Protein AF-0000000079817176 (afdb_homodimer)

Structure (mmCIF, N/CA/C/O backbone):
data_AF-0000000079817176-model_v1
#
loop_
_entity.id
_entity.type
_entity.pdbx_description
1 polymer 'Uncharacterized protein'
#
loop_
_atom_site.group_PDB
_atom_site.id
_atom_site.type_symbol
_atom_site.label_atom_id
_atom_site.label_alt_id
_atom_site.label_comp_id
_atom_site.label_asym_id
_atom_site.label_entity_id
_atom_site.label_seq_id
_atom_site.pdbx_PDB_ins_code
_atom_site.Cartn_x
_atom_site.Cartn_y
_atom_site.Cartn_z
_atom_site.occupancy
_atom_site.B_iso_or_equiv
_atom_site.auth_seq_id
_atom_site.auth_comp_id
_atom_site.auth_asym_id
_atom_site.auth_atom_id
_atom_site.pdbx_PDB_model_num
ATOM 1 N N . MET A 1 1 ? 1.083 -41.375 -12.891 1 45.97 1 MET A N 1
ATOM 2 C CA . MET A 1 1 ? 2.391 -40.781 -12.617 1 45.97 1 MET A CA 1
ATOM 3 C C . MET A 1 1 ? 2.244 -39.406 -11.961 1 45.97 1 MET A C 1
ATOM 5 O O . MET A 1 1 ? 1.559 -38.531 -12.484 1 45.97 1 MET A O 1
ATOM 9 N N . SER A 1 2 ? 2.385 -39.188 -10.656 1 57.97 2 SER A N 1
ATOM 10 C CA . SER A 1 2 ? 2.162 -37.969 -9.891 1 57.97 2 SER A CA 1
ATOM 11 C C . SER A 1 2 ? 2.994 -36.812 -10.43 1 57.97 2 SER A C 1
ATOM 13 O O . SER A 1 2 ? 4.184 -37 -10.711 1 57.97 2 SER A O 1
ATOM 15 N N . ASP A 1 3 ? 2.424 -35.75 -11.148 1 79.56 3 ASP A N 1
ATOM 16 C CA . ASP A 1 3 ? 3.096 -34.594 -11.766 1 79.56 3 ASP A CA 1
ATOM 17 C C . ASP A 1 3 ? 4.043 -33.938 -10.773 1 79.56 3 ASP A C 1
ATOM 19 O O . ASP A 1 3 ? 3.633 -33.531 -9.68 1 79.56 3 ASP A O 1
ATOM 23 N N . GLU A 1 4 ? 5.375 -34.375 -10.82 1 89.5 4 GLU A N 1
ATOM 24 C CA . GLU A 1 4 ? 6.477 -33.844 -10.023 1 89.5 4 GLU A CA 1
ATOM 25 C C . GLU A 1 4 ? 6.25 -32.375 -9.695 1 89.5 4 GLU A C 1
ATOM 27 O O . GLU A 1 4 ? 6.527 -31.922 -8.578 1 89.5 4 GLU A O 1
ATOM 32 N N . LEU A 1 5 ? 5.723 -31.672 -10.633 1 94.06 5 LEU A N 1
ATOM 33 C CA . LEU A 1 5 ? 5.457 -30.25 -10.406 1 94.06 5 LEU A CA 1
ATOM 34 C C . LEU A 1 5 ? 4.367 -30.062 -9.359 1 94.06 5 LEU A C 1
ATOM 36 O O . LEU A 1 5 ? 4.492 -29.203 -8.477 1 94.06 5 LEU A O 1
ATOM 40 N N . HIS A 1 6 ? 3.4 -30.875 -9.422 1 92.5 6 HIS A N 1
ATOM 41 C CA . HIS A 1 6 ? 2.297 -30.797 -8.469 1 92.5 6 HIS A CA 1
ATOM 42 C C . HIS A 1 6 ? 2.787 -31 -7.043 1 92.5 6 HIS A C 1
ATOM 44 O O . HIS A 1 6 ? 2.469 -30.219 -6.152 1 92.5 6 HIS A O 1
ATOM 50 N N . ASP A 1 7 ? 3.549 -32.031 -6.863 1 93.5 7 ASP A N 1
ATOM 51 C CA . ASP A 1 7 ? 4.082 -32.312 -5.535 1 93.5 7 ASP A CA 1
ATOM 52 C C . ASP A 1 7 ? 4.957 -31.172 -5.031 1 93.5 7 ASP A C 1
ATOM 54 O O . ASP A 1 7 ? 4.91 -30.828 -3.848 1 93.5 7 ASP A O 1
ATOM 58 N N . GLY A 1 8 ? 5.75 -30.656 -5.922 1 96.19 8 GLY A N 1
ATOM 59 C CA . GLY A 1 8 ? 6.574 -29.5 -5.57 1 96.19 8 GLY A CA 1
ATOM 60 C C . GLY A 1 8 ? 5.77 -28.297 -5.152 1 96.19 8 GLY A C 1
ATOM 61 O O . GLY A 1 8 ? 6.102 -27.625 -4.176 1 96.19 8 GLY A O 1
ATOM 62 N N . LEU A 1 9 ? 4.723 -28.047 -5.902 1 97.19 9 LEU A N 1
ATOM 63 C CA . LEU A 1 9 ? 3.865 -26.906 -5.602 1 97.19 9 LEU A CA 1
ATOM 64 C C . LEU A 1 9 ? 3.219 -27.062 -4.23 1 97.19 9 LEU A C 1
ATOM 66 O O . LEU A 1 9 ? 3.066 -26.078 -3.498 1 97.19 9 LEU A O 1
ATOM 70 N N . LEU A 1 10 ? 2.895 -28.25 -3.842 1 95.62 10 LEU A N 1
ATOM 71 C CA . LEU A 1 10 ? 2.346 -28.516 -2.516 1 95.62 10 LEU A CA 1
ATOM 72 C C . LEU A 1 10 ? 3.342 -28.125 -1.429 1 95.62 10 LEU A C 1
ATOM 74 O O . LEU A 1 10 ? 2.953 -27.594 -0.387 1 95.62 10 LEU A O 1
ATOM 78 N N . SER A 1 11 ? 4.574 -28.391 -1.72 1 95.38 11 SER A N 1
ATOM 79 C CA . SER A 1 11 ? 5.613 -28.062 -0.749 1 95.38 11 SER A CA 1
ATOM 80 C C . SER A 1 11 ? 5.754 -26.547 -0.576 1 95.38 11 SER A C 1
ATOM 82 O O . SER A 1 11 ? 6.258 -26.078 0.447 1 95.38 11 SER A O 1
ATOM 84 N N . LEU A 1 12 ? 5.348 -25.828 -1.583 1 96.5 12 LEU A N 1
ATOM 85 C CA . LEU A 1 12 ? 5.332 -24.375 -1.514 1 96.5 12 LEU A CA 1
ATOM 86 C C . LEU A 1 12 ? 3.982 -23.859 -1.019 1 96.5 12 LEU A C 1
ATOM 88 O O . LEU A 1 12 ? 3.705 -22.656 -1.077 1 96.5 12 LEU A O 1
ATOM 92 N N . ASP A 1 13 ? 3.121 -24.875 -0.632 1 97.12 13 ASP A N 1
ATOM 93 C CA . ASP A 1 13 ? 1.813 -24.609 -0.04 1 97.12 13 ASP A CA 1
ATOM 94 C C . ASP A 1 13 ? 0.806 -24.172 -1.104 1 97.12 13 ASP A C 1
ATOM 96 O O . ASP A 1 13 ? -0.21 -23.547 -0.789 1 97.12 13 ASP A O 1
ATOM 100 N N . PHE A 1 14 ? 1.172 -24.359 -2.387 1 98 14 PHE A N 1
ATOM 101 C CA . PHE A 1 14 ? 0.175 -24.219 -3.441 1 98 14 PHE A CA 1
ATOM 102 C C . PHE A 1 14 ? -0.716 -25.453 -3.512 1 98 14 PHE A C 1
ATOM 104 O O . PHE A 1 14 ? -0.221 -26.578 -3.531 1 98 14 PHE A O 1
ATOM 111 N N . HIS A 1 15 ? -2.006 -25.203 -3.602 1 96.44 15 HIS A N 1
ATOM 112 C CA . HIS A 1 15 ? -2.979 -26.281 -3.727 1 96.44 15 HIS A CA 1
ATOM 113 C C . HIS A 1 15 ? -3.803 -26.125 -5.004 1 96.44 15 HIS A C 1
ATOM 115 O O . HIS A 1 15 ? -4.168 -25.016 -5.387 1 96.44 15 HIS A O 1
ATOM 121 N N . ALA A 1 16 ? -4.062 -27.188 -5.57 1 92.62 16 ALA A N 1
ATOM 122 C CA . ALA A 1 16 ? -4.902 -27.156 -6.766 1 92.62 16 ALA A CA 1
ATOM 123 C C . ALA A 1 16 ? -6.316 -26.688 -6.43 1 92.62 16 ALA A C 1
ATOM 125 O O . ALA A 1 16 ? -6.922 -27.156 -5.465 1 92.62 16 ALA A O 1
ATOM 126 N N . VAL A 1 17 ? -6.793 -25.734 -7.145 1 88.06 17 VAL A N 1
ATOM 127 C CA . VAL A 1 17 ? -8.117 -25.188 -6.898 1 88.06 17 VAL A CA 1
ATOM 128 C C . VAL A 1 17 ? -9.086 -25.656 -7.977 1 88.06 17 VAL A C 1
ATOM 130 O O . VAL A 1 17 ? -10.227 -26.016 -7.676 1 88.06 17 VAL A O 1
ATOM 133 N N . GLN A 1 18 ? -8.68 -25.453 -9.242 1 83.19 18 GLN A N 1
ATOM 134 C CA . GLN A 1 18 ? -9.578 -25.812 -10.336 1 83.19 18 GLN A CA 1
ATOM 135 C C . GLN A 1 18 ? -8.789 -26.156 -11.594 1 83.19 18 GLN A C 1
ATOM 137 O O . GLN A 1 18 ? -7.621 -25.766 -11.734 1 83.19 18 GLN A O 1
ATOM 142 N N . ALA A 1 19 ? -9.383 -27.062 -12.32 1 77.31 19 ALA A N 1
ATOM 143 C CA . ALA A 1 19 ? -8.938 -27.281 -13.688 1 77.31 19 ALA A CA 1
ATOM 144 C C . ALA A 1 19 ? -10 -26.859 -14.695 1 77.31 19 ALA A C 1
ATOM 146 O O . ALA A 1 19 ? -11.188 -27.141 -14.508 1 77.31 19 ALA A O 1
ATOM 147 N N . ASP A 1 20 ? -9.398 -25.953 -15.562 1 76.88 20 ASP A N 1
ATOM 148 C CA . ASP A 1 20 ? -10.414 -25.469 -16.5 1 76.88 20 ASP A CA 1
ATOM 149 C C . ASP A 1 20 ? -10.602 -26.453 -17.656 1 76.88 20 ASP A C 1
ATOM 151 O O . ASP A 1 20 ? -9.977 -27.516 -17.688 1 76.88 20 ASP A O 1
ATOM 155 N N . ARG A 1 21 ? -11.609 -26.219 -18.516 1 80.25 21 ARG A N 1
ATOM 156 C CA . ARG A 1 21 ? -12.016 -27.125 -19.594 1 80.25 21 ARG A CA 1
ATOM 157 C C . ARG A 1 21 ? -10.883 -27.328 -20.594 1 80.25 21 ARG A C 1
ATOM 159 O O . ARG A 1 21 ? -10.844 -28.328 -21.312 1 80.25 21 ARG A O 1
ATOM 166 N N . LYS A 1 22 ? -10.016 -26.328 -20.672 1 86 22 LYS A N 1
ATOM 167 C CA . LYS A 1 22 ? -8.906 -26.391 -21.625 1 86 22 LYS A CA 1
ATOM 168 C C . LYS A 1 22 ? -7.727 -27.172 -21.047 1 86 22 LYS A C 1
ATOM 170 O O . LYS A 1 22 ? -6.695 -27.312 -21.703 1 86 22 LYS A O 1
ATOM 175 N N . GLY A 1 23 ? -7.859 -27.641 -19.734 1 86.31 23 GLY A N 1
ATOM 176 C CA . GLY A 1 23 ? -6.824 -28.453 -19.109 1 86.31 23 GLY A CA 1
ATOM 177 C C . GLY A 1 23 ? -5.859 -27.641 -18.266 1 86.31 23 GLY A C 1
ATOM 178 O O . GLY A 1 23 ? -4.875 -28.188 -17.75 1 86.31 23 GLY A O 1
ATOM 179 N N . VAL A 1 24 ? -6.035 -26.375 -18.234 1 91.56 24 VAL A N 1
ATOM 180 C CA . VAL A 1 24 ? -5.18 -25.547 -17.375 1 91.56 24 VAL A CA 1
ATOM 181 C C . VAL A 1 24 ? -5.523 -25.781 -15.914 1 91.56 24 VAL A C 1
ATOM 183 O O . VAL A 1 24 ? -6.676 -25.641 -15.5 1 91.56 24 VAL A O 1
ATOM 186 N N . VAL A 1 25 ? -4.516 -26.219 -15.148 1 94.31 25 VAL A N 1
ATOM 187 C CA . VAL A 1 25 ? -4.707 -26.422 -13.719 1 94.31 25 VAL A CA 1
ATOM 188 C C . VAL A 1 25 ? -4.285 -25.172 -12.953 1 94.31 25 VAL A C 1
ATOM 190 O O . VAL A 1 25 ? -3.219 -24.609 -13.211 1 94.31 25 VAL A O 1
ATOM 193 N N . GLN A 1 26 ? -5.078 -24.75 -12.055 1 96.06 26 GLN A N 1
ATOM 194 C CA . GLN A 1 26 ? -4.801 -23.578 -11.234 1 96.06 26 GLN A CA 1
ATOM 195 C C . GLN A 1 26 ? -4.473 -23.969 -9.797 1 96.06 26 GLN A C 1
ATOM 197 O O . GLN A 1 26 ? -5.176 -24.797 -9.195 1 96.06 26 GLN A O 1
ATOM 202 N N . TYR A 1 27 ? -3.395 -23.375 -9.336 1 96.94 27 TYR A N 1
ATOM 203 C CA . TYR A 1 27 ? -2.975 -23.547 -7.949 1 96.94 27 TYR A CA 1
ATOM 204 C C . TYR A 1 27 ? -2.998 -22.203 -7.215 1 96.94 27 TYR A C 1
ATOM 206 O O . TYR A 1 27 ? -2.719 -21.156 -7.805 1 96.94 27 TYR A O 1
ATOM 214 N N . ALA A 1 28 ? -3.354 -22.328 -5.918 1 97.56 28 ALA A N 1
ATOM 215 C CA . ALA A 1 28 ? -3.373 -21.109 -5.125 1 97.56 28 ALA A CA 1
ATOM 216 C C . ALA A 1 28 ? -2.713 -21.312 -3.766 1 97.56 28 ALA A C 1
ATOM 218 O O . ALA A 1 28 ? -2.76 -22.422 -3.213 1 97.56 28 ALA A O 1
ATOM 219 N N . ARG A 1 29 ? -2.078 -20.297 -3.297 1 97.62 29 ARG A N 1
ATOM 220 C CA . ARG A 1 29 ? -1.633 -20.203 -1.91 1 97.62 29 ARG A CA 1
ATOM 221 C C . ARG A 1 29 ? -1.943 -18.828 -1.325 1 97.62 29 ARG A C 1
ATOM 223 O O . ARG A 1 29 ? -2.037 -17.844 -2.059 1 97.62 29 ARG A O 1
ATOM 230 N N . ARG A 1 30 ? -2.154 -18.844 -0.047 1 97.25 30 ARG A N 1
ATOM 231 C CA . ARG A 1 30 ? -2.533 -17.625 0.656 1 97.25 30 ARG A CA 1
ATOM 232 C C . ARG A 1 30 ? -1.573 -17.328 1.805 1 97.25 30 ARG A C 1
ATOM 234 O O . ARG A 1 30 ? -1.825 -17.734 2.945 1 97.25 30 ARG A O 1
ATOM 241 N N . PRO A 1 31 ? -0.555 -16.562 1.537 1 96.5 31 PRO A N 1
ATOM 242 C CA . PRO A 1 31 ? 0.415 -16.25 2.588 1 96.5 31 PRO A CA 1
ATOM 243 C C . PRO A 1 31 ? -0.212 -15.492 3.758 1 96.5 31 PRO A C 1
ATOM 245 O O . PRO A 1 31 ? 0.299 -15.547 4.879 1 96.5 31 PRO A O 1
ATOM 248 N N . ASN A 1 32 ? -1.274 -14.711 3.504 1 97.12 32 ASN A N 1
ATOM 249 C CA . ASN A 1 32 ? -2.068 -14.023 4.52 1 97.12 32 ASN A CA 1
ATOM 250 C C . ASN A 1 32 ? -3.506 -13.812 4.055 1 97.12 32 ASN A C 1
ATOM 252 O O . ASN A 1 32 ? -3.893 -14.273 2.98 1 97.12 32 ASN A O 1
ATOM 256 N N . ARG A 1 33 ? -4.301 -13.18 4.867 1 96.38 33 ARG A N 1
ATOM 257 C CA . ARG A 1 33 ? -5.727 -13.148 4.562 1 96.38 33 ARG A CA 1
ATOM 258 C C . ARG A 1 33 ? -6.016 -12.211 3.396 1 96.38 33 ARG A C 1
ATOM 260 O O . ARG A 1 33 ? -7.109 -12.242 2.824 1 96.38 33 ARG A O 1
ATOM 267 N N . PHE A 1 34 ? -5.07 -11.391 2.971 1 96.25 34 PHE A N 1
ATOM 268 C CA . PHE A 1 34 ? -5.336 -10.406 1.93 1 96.25 34 PHE A CA 1
ATOM 269 C C . PHE A 1 34 ? -4.664 -10.805 0.621 1 96.25 34 PHE A C 1
ATOM 271 O O . PHE A 1 34 ? -4.992 -10.266 -0.44 1 96.25 34 PHE A O 1
ATOM 278 N N . LEU A 1 35 ? -3.686 -11.688 0.641 1 97.38 35 LEU A N 1
ATOM 279 C CA . LEU A 1 35 ? -2.854 -11.992 -0.518 1 97.38 35 LEU A CA 1
ATOM 280 C C . LEU A 1 35 ? -3.094 -13.414 -1.001 1 97.38 35 LEU A C 1
ATOM 282 O O . LEU A 1 35 ? -3.053 -14.359 -0.208 1 97.38 35 LEU A O 1
ATOM 286 N N . THR A 1 36 ? -3.412 -13.508 -2.277 1 97.38 36 THR A N 1
ATOM 287 C CA . THR A 1 36 ? -3.471 -14.805 -2.947 1 97.38 36 THR A CA 1
ATOM 288 C C . THR A 1 36 ? -2.49 -14.852 -4.117 1 97.38 36 THR A C 1
ATOM 290 O O . THR A 1 36 ? -2.48 -13.953 -4.961 1 97.38 36 THR A O 1
ATOM 293 N N . GLU A 1 37 ? -1.709 -15.859 -4.086 1 97.75 37 GLU A N 1
ATOM 294 C CA . GLU A 1 37 ? -0.799 -16.125 -5.199 1 97.75 37 GLU A CA 1
ATOM 295 C C . GLU A 1 37 ? -1.279 -17.312 -6.035 1 97.75 37 GLU A C 1
ATOM 297 O O .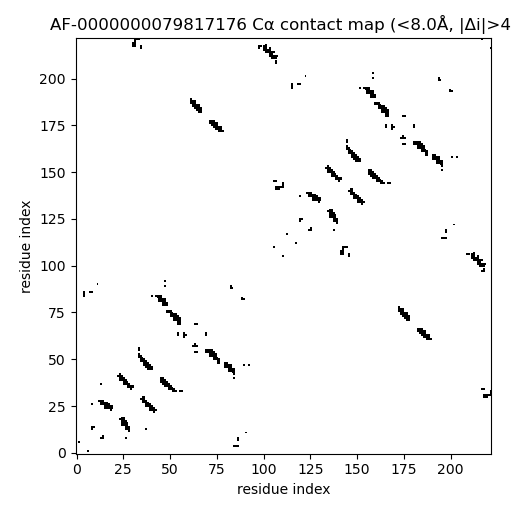 GLU A 1 37 ? -1.765 -18.297 -5.496 1 97.75 37 GLU A O 1
ATOM 302 N N . TRP A 1 38 ? -1.108 -17.156 -7.383 1 97.19 38 TRP A N 1
ATOM 303 C CA . TRP A 1 38 ? -1.658 -18.141 -8.305 1 97.19 38 TRP A CA 1
ATOM 304 C C . TRP A 1 38 ? -0.583 -18.656 -9.25 1 97.19 38 TRP A C 1
ATOM 306 O O . TRP A 1 38 ? 0.264 -17.891 -9.719 1 97.19 38 TRP A O 1
ATOM 316 N N . VAL A 1 39 ? -0.701 -19.938 -9.492 1 97.44 39 VAL A N 1
ATOM 317 C CA . VAL A 1 39 ? 0.045 -20.578 -10.57 1 97.44 39 VAL A CA 1
ATOM 318 C C . VAL A 1 39 ? -0.921 -21.266 -11.531 1 97.44 39 VAL A C 1
ATOM 320 O O . VAL A 1 39 ? -1.732 -22.094 -11.109 1 97.44 39 VAL A O 1
ATOM 323 N N . HIS A 1 40 ? -0.9 -20.859 -12.758 1 96.31 40 HIS A N 1
ATOM 324 C CA . HIS A 1 40 ? -1.674 -21.516 -13.812 1 96.31 40 HIS A CA 1
ATOM 325 C C . HIS A 1 40 ? -0.786 -22.391 -14.688 1 96.31 40 HIS A C 1
ATOM 327 O O . HIS A 1 40 ? 0.173 -21.906 -15.289 1 96.31 40 HIS A O 1
ATOM 333 N N . ASP A 1 41 ? -1.049 -23.656 -14.727 1 95.75 41 ASP A N 1
ATOM 334 C CA . ASP A 1 41 ? -0.269 -24.656 -15.461 1 95.75 41 ASP A CA 1
ATOM 335 C C . ASP A 1 41 ? -0.989 -25.078 -16.734 1 95.75 41 ASP A C 1
ATOM 337 O O . ASP A 1 41 ? -1.982 -25.812 -16.672 1 95.75 41 ASP A O 1
ATOM 341 N N . ASP A 1 42 ? -0.492 -24.703 -17.828 1 92.75 42 ASP A N 1
ATOM 342 C CA . ASP A 1 42 ? -1.144 -25.078 -19.078 1 92.75 42 ASP A CA 1
ATOM 343 C C . ASP A 1 42 ? -0.458 -26.297 -19.703 1 92.75 42 ASP A C 1
ATOM 345 O O . ASP A 1 42 ? -0.776 -26.688 -20.828 1 92.75 42 ASP A O 1
ATOM 349 N N . GLY A 1 43 ? 0.493 -26.891 -18.969 1 91.88 43 GLY A N 1
ATOM 350 C CA . GLY A 1 43 ? 1.206 -28.062 -19.438 1 91.88 43 GLY A CA 1
ATOM 351 C C . GLY A 1 43 ? 2.518 -27.734 -20.125 1 91.88 43 GLY A C 1
ATOM 352 O O . GLY A 1 43 ? 3.402 -28.594 -20.219 1 91.88 43 GLY A O 1
ATOM 353 N N . GLU A 1 44 ? 2.717 -26.547 -20.641 1 93.62 44 GLU A N 1
ATOM 354 C CA . GLU A 1 44 ? 3.93 -26.109 -21.328 1 93.62 44 GLU A CA 1
ATOM 355 C C . GLU A 1 44 ? 4.684 -25.062 -20.516 1 93.62 44 GLU A C 1
ATOM 357 O O . GLU A 1 44 ? 5.895 -25.188 -20.312 1 93.62 44 GLU A O 1
ATOM 362 N N . GLU A 1 45 ? 3.994 -24.125 -20.031 1 95.69 45 GLU A N 1
ATOM 363 C CA . GLU A 1 45 ? 4.547 -23.047 -19.203 1 95.69 45 GLU A CA 1
ATOM 364 C C . GLU A 1 45 ? 3.627 -22.719 -18.031 1 95.69 45 GLU A C 1
ATOM 366 O O . GLU A 1 45 ? 2.516 -23.25 -17.938 1 95.69 45 GLU A O 1
ATOM 371 N N . LEU A 1 46 ? 4.191 -21.984 -17.141 1 97.19 46 LEU A N 1
ATOM 372 C CA . LEU A 1 46 ? 3.416 -21.516 -15.992 1 97.19 46 LEU A CA 1
ATOM 373 C C . LEU A 1 46 ? 3.146 -20.016 -16.078 1 97.19 46 LEU A C 1
ATOM 375 O O . LEU A 1 46 ? 3.982 -19.266 -16.578 1 97.19 46 LEU A O 1
ATOM 379 N N . LEU A 1 47 ? 1.94 -19.641 -15.68 1 97.12 47 LEU A N 1
ATOM 380 C CA . LEU A 1 47 ? 1.615 -18.234 -15.422 1 97.12 47 LEU A CA 1
ATOM 381 C C . LEU A 1 47 ? 1.52 -17.969 -13.93 1 97.12 47 LEU A C 1
ATOM 383 O O . LEU A 1 47 ? 0.735 -18.609 -13.227 1 97.12 47 LEU A O 1
ATOM 387 N N . PHE A 1 48 ? 2.422 -17.047 -13.5 1 97.81 48 PHE A N 1
ATOM 388 C CA . PHE A 1 48 ? 2.377 -16.609 -12.109 1 97.81 48 PHE A CA 1
ATOM 389 C C . PHE A 1 48 ? 1.638 -15.273 -11.992 1 97.81 48 PHE A C 1
ATOM 391 O O . PHE A 1 48 ? 1.913 -14.336 -12.742 1 97.81 48 PHE A O 1
ATOM 398 N N . THR A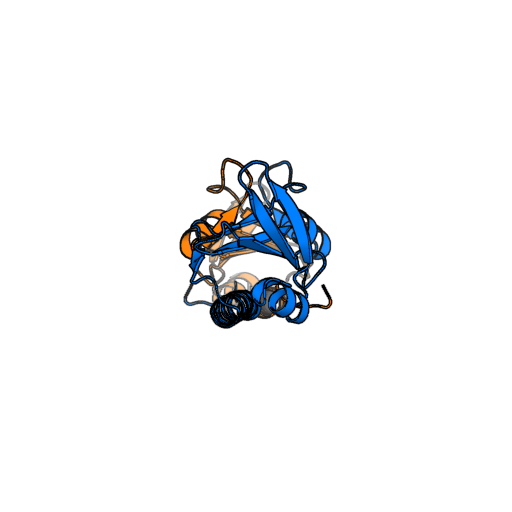 1 49 ? 0.63 -15.258 -11.078 1 96.88 49 THR A N 1
ATOM 399 C CA . THR A 1 49 ? -0.099 -14.023 -10.812 1 96.88 49 THR A CA 1
ATOM 400 C C . THR A 1 49 ? -0.46 -13.922 -9.328 1 96.88 49 THR A C 1
ATOM 402 O O . THR A 1 49 ? -0.12 -14.805 -8.539 1 96.88 49 THR A O 1
ATOM 405 N N . TRP A 1 50 ? -0.92 -12.758 -8.977 1 96.5 50 TRP A N 1
ATOM 406 C CA . TRP A 1 50 ? -1.324 -12.562 -7.59 1 96.5 50 TRP A 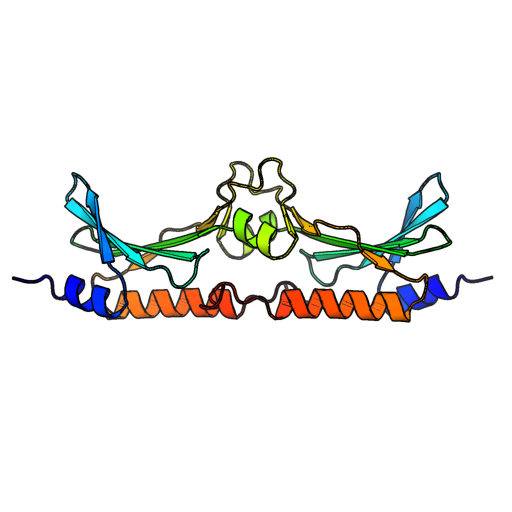CA 1
ATOM 407 C C . TRP A 1 50 ? -2.42 -11.508 -7.484 1 96.5 50 TRP A C 1
ATOM 409 O O . TRP A 1 50 ? -2.654 -10.75 -8.438 1 96.5 50 TRP A O 1
ATOM 419 N N . GLU A 1 51 ? -3.16 -11.578 -6.41 1 94.69 51 GLU A N 1
ATOM 420 C CA . GLU A 1 51 ? -4.156 -10.578 -6.035 1 94.69 51 GLU A CA 1
ATOM 421 C C . GLU A 1 51 ? -4.059 -10.234 -4.551 1 94.69 51 GLU A C 1
ATOM 423 O O . GLU A 1 51 ? -3.787 -11.109 -3.723 1 94.69 51 GLU A O 1
ATOM 428 N N . PHE A 1 52 ? -4.172 -8.945 -4.25 1 94.38 52 PHE A N 1
ATOM 429 C CA . PHE A 1 52 ? -4.199 -8.43 -2.887 1 94.38 52 PHE A CA 1
ATOM 430 C C . PHE A 1 52 ? -5.488 -7.664 -2.619 1 94.38 52 PHE A C 1
ATOM 432 O O . PHE A 1 52 ? -5.801 -6.703 -3.322 1 94.38 52 PHE A O 1
ATOM 439 N N . ASP A 1 53 ? -6.242 -8.109 -1.674 1 92.56 53 ASP A N 1
ATOM 440 C CA . ASP A 1 53 ? -7.496 -7.449 -1.314 1 92.56 53 ASP A CA 1
ATOM 441 C C . ASP A 1 53 ? -7.23 -6.094 -0.665 1 92.56 53 ASP A C 1
ATOM 443 O O . ASP A 1 53 ? -7.398 -5.938 0.546 1 92.56 53 ASP A O 1
ATOM 447 N N . LEU A 1 54 ? -6.961 -5.141 -1.5 1 91.12 54 LEU A N 1
ATOM 448 C CA . LEU A 1 54 ? -6.566 -3.803 -1.076 1 91.12 54 LEU A CA 1
ATOM 449 C C . LEU A 1 54 ? -7.688 -3.129 -0.288 1 91.12 54 LEU A C 1
ATOM 451 O O . LEU A 1 54 ? -7.426 -2.445 0.706 1 91.12 54 LEU A O 1
ATOM 455 N N . GLY A 1 55 ? -8.828 -3.26 -0.794 1 88.25 55 GLY A N 1
ATOM 456 C CA . GLY A 1 55 ? -9.961 -2.652 -0.116 1 88.25 55 GLY A CA 1
ATOM 457 C C . GLY A 1 55 ? -10.109 -3.107 1.323 1 88.25 55 GLY A C 1
ATOM 458 O O . GLY A 1 55 ? -10.219 -2.281 2.232 1 88.25 55 GLY A O 1
ATOM 459 N N . GLU A 1 56 ? -10.133 -4.391 1.53 1 91 56 GLU A N 1
ATOM 460 C CA . GLU A 1 56 ? -10.266 -4.938 2.877 1 91 56 GLU A CA 1
ATOM 461 C C . GLU A 1 56 ? -9.062 -4.578 3.742 1 91 56 GLU A C 1
ATOM 463 O O . GLU A 1 56 ? -9.203 -4.328 4.941 1 91 56 GLU A O 1
ATOM 468 N N . PHE A 1 57 ? -7.879 -4.555 3.191 1 92.06 57 PHE A N 1
ATOM 469 C CA . PHE A 1 57 ? -6.676 -4.168 3.92 1 92.06 57 PHE A CA 1
ATOM 470 C C . PHE A 1 57 ? -6.781 -2.73 4.414 1 92.06 57 PHE A C 1
ATOM 472 O O . PHE A 1 57 ? -6.516 -2.449 5.582 1 92.06 57 PHE A O 1
ATOM 479 N N . CYS A 1 58 ? -7.176 -1.833 3.49 1 91.38 58 CYS A N 1
ATOM 480 C CA . CYS A 1 58 ? -7.316 -0.427 3.852 1 91.38 58 CYS A CA 1
ATOM 481 C C . CYS A 1 58 ? -8.297 -0.257 5.008 1 91.38 58 CYS A C 1
ATOM 483 O O . CYS A 1 58 ? -8.031 0.502 5.941 1 91.38 58 CYS A O 1
ATOM 485 N N . LYS A 1 59 ? -9.359 -0.987 4.934 1 89.56 59 LYS A N 1
ATOM 486 C CA . LYS A 1 59 ? -10.328 -0.934 6.027 1 89.56 59 LYS A CA 1
ATOM 487 C C . LYS A 1 59 ? -9.688 -1.368 7.344 1 89.56 59 LYS A C 1
ATOM 489 O O . LYS A 1 59 ? -9.938 -0.76 8.391 1 89.56 59 LYS A O 1
ATOM 494 N N . ALA A 1 60 ? -8.875 -2.398 7.27 1 90.56 60 ALA A N 1
ATOM 495 C CA . ALA A 1 60 ? -8.273 -2.988 8.461 1 90.56 60 ALA A CA 1
ATOM 496 C C . ALA A 1 60 ? -7.285 -2.025 9.109 1 90.56 60 ALA A C 1
ATOM 498 O O . ALA A 1 60 ? -7 -2.133 10.305 1 90.56 60 ALA A O 1
ATOM 499 N N . VAL A 1 61 ? -6.707 -1.084 8.328 1 90 61 VAL A N 1
ATOM 500 C CA . VAL A 1 61 ? -5.68 -0.198 8.867 1 90 61 VAL A CA 1
ATOM 501 C C . VAL A 1 61 ? -6.223 1.228 8.953 1 90 61 VAL A C 1
ATOM 503 O O . VAL A 1 61 ? -5.453 2.186 9.039 1 90 61 VAL A O 1
ATOM 506 N N . ASP A 1 62 ? -7.578 1.397 8.719 1 89.62 62 ASP A N 1
ATOM 507 C CA . ASP A 1 62 ? -8.305 2.654 8.844 1 89.62 62 ASP A CA 1
ATOM 508 C C . ASP A 1 62 ? -7.91 3.635 7.746 1 89.62 62 ASP A C 1
ATOM 510 O O . ASP A 1 62 ? -7.73 4.828 8 1 89.62 62 ASP A O 1
ATOM 514 N N . TRP A 1 63 ? -7.609 3.117 6.555 1 90.5 63 TRP A N 1
ATOM 515 C CA . TRP A 1 63 ? -7.422 3.912 5.348 1 90.5 63 TRP A CA 1
ATOM 516 C C . TRP A 1 63 ? -8.641 3.816 4.438 1 90.5 63 TRP A C 1
ATOM 518 O O . TRP A 1 63 ? -9.5 2.949 4.629 1 90.5 63 TRP A O 1
ATOM 528 N N . GLN A 1 64 ? -8.68 4.777 3.568 1 88.5 64 GLN A N 1
ATOM 529 C CA . GLN A 1 64 ? -9.734 4.797 2.566 1 88.5 64 GLN A CA 1
ATOM 530 C C . GLN A 1 64 ? -9.164 5.023 1.169 1 88.5 64 GLN A C 1
ATOM 532 O O . GLN A 1 64 ? -8.094 5.617 1.017 1 88.5 64 GLN A O 1
ATOM 537 N N . ILE A 1 65 ? -9.852 4.508 0.252 1 85.44 65 ILE A N 1
ATOM 538 C CA . ILE A 1 65 ? -9.508 4.719 -1.15 1 85.44 65 ILE A CA 1
ATOM 539 C C . ILE A 1 65 ? -10.594 5.547 -1.83 1 85.44 65 ILE A C 1
ATOM 541 O O . ILE A 1 65 ? -11.781 5.301 -1.633 1 85.44 65 ILE A O 1
ATOM 545 N N . GLY A 1 66 ? -10.188 6.742 -2.248 1 75.25 66 GLY A N 1
ATOM 546 C CA . GLY A 1 66 ? -11.055 7.77 -2.795 1 75.25 66 GLY A CA 1
ATOM 547 C C . GLY A 1 66 ? -12.211 7.207 -3.607 1 75.25 66 GLY A C 1
ATOM 548 O O . GLY A 1 66 ? -13.273 7.816 -3.684 1 75.25 66 GLY A O 1
ATOM 549 N N . ALA A 1 67 ? -11.945 6.395 -4.512 1 58.47 67 ALA A N 1
ATOM 550 C CA . ALA A 1 67 ? -13.094 6.055 -5.348 1 58.47 67 ALA A CA 1
ATOM 551 C C . ALA A 1 67 ? -14.117 5.234 -4.566 1 58.47 67 ALA A C 1
ATOM 553 O O . ALA A 1 67 ? -13.773 4.59 -3.572 1 58.47 67 ALA A O 1
ATOM 554 N N . ALA A 1 68 ? -15.438 5.625 -4.684 1 51.56 68 ALA A N 1
ATOM 555 C CA . ALA A 1 68 ? -16.672 5.129 -4.078 1 51.56 68 ALA A CA 1
ATOM 556 C C . ALA A 1 68 ? -16.453 3.764 -3.43 1 51.56 68 ALA A C 1
ATOM 558 O O . ALA A 1 68 ? -16.797 3.568 -2.26 1 51.56 68 ALA A O 1
ATOM 559 N N . GLU A 1 69 ? -16.625 2.674 -4.129 1 51.16 69 GLU A N 1
ATOM 560 C CA . GLU A 1 69 ? -16.891 1.366 -3.535 1 51.16 69 GLU A CA 1
ATOM 561 C C . GLU A 1 69 ? -15.602 0.656 -3.154 1 51.16 69 GLU A C 1
ATOM 563 O O . GLU A 1 69 ? -14.898 0.126 -4.016 1 51.16 69 GLU A O 1
ATOM 568 N N . THR A 1 70 ? -14.938 1.115 -2.084 1 54.47 70 THR A N 1
ATOM 569 C CA . THR A 1 70 ? -13.734 0.58 -1.465 1 54.47 70 THR A CA 1
ATOM 570 C C . THR A 1 70 ? -13.742 -0.946 -1.494 1 54.47 70 THR A C 1
ATOM 572 O O . THR A 1 70 ? -12.695 -1.573 -1.695 1 54.47 70 THR A O 1
ATOM 575 N N . SER A 1 71 ? -14.922 -1.513 -1.303 1 56.16 71 SER A N 1
ATOM 576 C CA . SER A 1 71 ? -14.969 -2.896 -0.842 1 56.16 71 SER A CA 1
ATOM 577 C C . SER A 1 71 ? -14.5 -3.855 -1.929 1 56.16 71 SER A C 1
ATOM 579 O O . SER A 1 71 ? -14.062 -4.969 -1.633 1 56.16 71 SER A O 1
ATOM 581 N N . PHE A 1 72 ? -14.164 -3.111 -3.096 1 64.62 72 PHE A N 1
ATOM 582 C CA . PHE A 1 72 ? -13.922 -4.148 -4.09 1 64.62 72 PHE A CA 1
ATOM 583 C C . PHE A 1 72 ? -12.609 -3.9 -4.824 1 64.62 72 PHE A C 1
ATOM 585 O O . PHE A 1 72 ? -12.375 -4.473 -5.891 1 64.62 72 PHE A O 1
ATOM 592 N N . GLN A 1 73 ? -11.758 -3.248 -3.988 1 83.31 73 GLN A N 1
ATOM 593 C CA . GLN A 1 73 ? -10.555 -2.941 -4.758 1 83.31 73 GLN A CA 1
ATOM 594 C C . GLN A 1 73 ? -9.492 -4.012 -4.555 1 83.31 73 GLN A C 1
ATOM 596 O O . GLN A 1 73 ? -9.172 -4.379 -3.422 1 83.31 73 GLN A O 1
ATOM 601 N N . ILE A 1 74 ? -9.016 -4.52 -5.664 1 88.94 74 ILE A N 1
ATOM 602 C CA . ILE A 1 74 ? -7.996 -5.559 -5.68 1 88.94 74 ILE A CA 1
ATOM 603 C C . ILE A 1 74 ? -6.75 -5.047 -6.398 1 88.94 74 ILE A C 1
ATOM 605 O O . ILE A 1 74 ? -6.848 -4.363 -7.418 1 88.94 74 ILE A O 1
ATOM 609 N N . LEU A 1 75 ? -5.602 -5.305 -5.773 1 90.94 75 LEU A N 1
ATOM 610 C CA . LEU A 1 75 ? -4.312 -5.031 -6.398 1 90.94 75 LEU A CA 1
ATOM 611 C C . LEU A 1 75 ? -3.799 -6.258 -7.141 1 90.94 75 LEU A C 1
ATOM 613 O O . LEU A 1 75 ? -3.889 -7.379 -6.633 1 90.94 75 LEU A O 1
ATOM 617 N N . PHE A 1 76 ? -3.373 -6.078 -8.359 1 91.62 76 PHE A N 1
ATOM 618 C CA . PHE A 1 76 ? -2.82 -7.18 -9.133 1 91.62 76 PHE A CA 1
ATOM 619 C C . PHE A 1 76 ? -1.789 -6.672 -10.133 1 91.62 76 PHE A C 1
ATOM 621 O O . PHE A 1 76 ? -1.684 -5.465 -10.367 1 91.62 76 PHE A O 1
ATOM 628 N N . PRO A 1 77 ? -0.913 -7.543 -10.594 1 93 77 PRO A N 1
ATOM 629 C CA . PRO A 1 77 ? 0.124 -7.078 -11.516 1 93 77 PRO A CA 1
ATOM 630 C C . PRO A 1 77 ? -0.442 -6.645 -12.867 1 93 77 PRO A C 1
ATOM 632 O O . PRO A 1 77 ? -1.41 -7.23 -13.352 1 93 77 PRO A O 1
ATOM 635 N N . GLN A 1 78 ? 0.132 -5.711 -13.469 1 88.81 78 GLN A N 1
ATOM 636 C CA . GLN A 1 78 ? -0.273 -5.219 -14.781 1 88.81 78 GLN A CA 1
ATOM 637 C C . GLN A 1 78 ? 0.033 -6.242 -15.875 1 88.81 78 GLN A C 1
ATOM 639 O O . GLN A 1 78 ? -0.718 -6.367 -16.844 1 88.81 78 GLN A O 1
ATOM 644 N N . PHE A 1 79 ? 1.145 -6.945 -15.672 1 89.12 79 PHE A N 1
ATOM 645 C CA . PHE A 1 79 ? 1.589 -7.84 -16.734 1 89.12 79 PHE A CA 1
ATOM 646 C C . PHE A 1 79 ? 1.587 -9.289 -16.25 1 89.12 79 PHE A C 1
ATOM 648 O O . PHE A 1 79 ? 1.888 -9.562 -15.086 1 89.12 79 PHE A O 1
ATOM 655 N N . ASP A 1 80 ? 1.287 -10.086 -17.188 1 85.5 80 ASP A N 1
ATOM 656 C CA . ASP A 1 80 ? 1.411 -11.516 -16.938 1 85.5 80 ASP A CA 1
ATOM 657 C C . ASP A 1 80 ? 2.873 -11.922 -16.766 1 85.5 80 ASP A C 1
ATOM 659 O O . ASP A 1 80 ? 3.746 -11.453 -17.5 1 85.5 80 ASP A O 1
ATOM 663 N N . VAL A 1 81 ? 3.076 -12.719 -15.789 1 94.56 81 VAL A N 1
ATOM 664 C CA . VAL A 1 81 ? 4.418 -13.258 -15.586 1 94.56 81 VAL A CA 1
ATOM 665 C C . VAL A 1 81 ? 4.457 -14.727 -16.016 1 94.56 81 VAL A C 1
ATOM 667 O O . VAL A 1 81 ? 3.945 -15.594 -15.297 1 94.56 81 VAL A O 1
ATOM 670 N N . ARG A 1 82 ? 5.02 -15 -17.156 1 96.94 82 ARG A N 1
ATOM 671 C CA . ARG A 1 82 ? 5.188 -16.359 -17.641 1 96.94 82 ARG A CA 1
ATOM 672 C C . ARG A 1 82 ? 6.562 -16.906 -17.281 1 96.94 82 ARG A C 1
ATOM 674 O O . ARG A 1 82 ? 7.574 -16.234 -17.469 1 96.94 82 ARG A O 1
ATOM 681 N N . ILE A 1 83 ? 6.523 -18.125 -16.75 1 97.31 83 ILE A N 1
ATOM 682 C CA . ILE A 1 83 ? 7.781 -18.703 -16.297 1 97.31 83 ILE A CA 1
ATOM 683 C C . ILE A 1 83 ? 7.875 -20.156 -16.75 1 97.31 83 ILE A C 1
ATOM 685 O O . ILE A 1 83 ? 6.891 -20.719 -17.234 1 97.31 83 ILE A O 1
ATOM 689 N N . ALA A 1 84 ? 9.133 -20.75 -16.672 1 97 84 ALA A N 1
ATOM 690 C CA . ALA A 1 84 ? 9.336 -22.156 -17 1 97 84 ALA A CA 1
ATOM 691 C C . ALA A 1 84 ? 8.484 -23.062 -16.109 1 97 84 ALA A C 1
ATOM 693 O O . ALA A 1 84 ? 8.219 -22.719 -14.953 1 97 84 ALA A O 1
ATOM 694 N N . ARG A 1 85 ? 8.047 -24.125 -16.703 1 96.44 85 ARG A N 1
ATOM 695 C CA . ARG A 1 85 ? 7.27 -25.094 -15.945 1 96.44 85 ARG A CA 1
ATOM 696 C C . ARG A 1 85 ? 8.164 -25.922 -15.023 1 96.44 85 ARG A C 1
ATOM 698 O O . ARG A 1 85 ? 8.297 -27.125 -15.195 1 96.44 85 ARG A O 1
ATOM 705 N N . ASP A 1 86 ? 8.602 -25.297 -13.977 1 95.31 86 ASP A N 1
ATOM 706 C CA . ASP A 1 86 ? 9.469 -25.922 -12.984 1 95.31 86 ASP A CA 1
ATOM 707 C C . ASP A 1 86 ? 9.32 -25.25 -11.617 1 95.31 86 ASP A C 1
ATOM 709 O O . ASP A 1 86 ? 9.008 -24.062 -11.547 1 95.31 86 ASP A O 1
ATOM 713 N N . LEU A 1 87 ? 9.633 -26 -10.578 1 96.88 87 LEU A N 1
ATOM 714 C CA . LEU A 1 87 ? 9.375 -25.578 -9.211 1 96.88 87 LEU A CA 1
ATOM 715 C C . LEU A 1 87 ? 10.305 -24.422 -8.812 1 96.88 87 LEU A C 1
ATOM 717 O O . LEU A 1 87 ? 9.906 -23.516 -8.086 1 96.88 87 LEU A O 1
ATOM 721 N N . GLU A 1 88 ? 11.492 -24.484 -9.281 1 97.25 88 GLU A N 1
ATOM 722 C CA . GLU A 1 88 ? 12.461 -23.453 -8.938 1 97.25 88 GLU A CA 1
ATOM 723 C C . GLU A 1 88 ? 12.031 -22.094 -9.492 1 97.25 88 GLU A C 1
ATOM 725 O O . GLU A 1 88 ? 12.188 -21.062 -8.82 1 97.25 88 GLU A O 1
ATOM 730 N N . ALA A 1 89 ? 11.508 -22.062 -10.695 1 97.75 89 ALA A N 1
ATOM 731 C CA . ALA A 1 89 ? 11.016 -20.812 -11.289 1 97.75 89 ALA A CA 1
ATOM 732 C C . ALA A 1 89 ? 9.883 -20.219 -10.453 1 97.75 89 ALA A C 1
ATOM 734 O O . ALA A 1 89 ? 9.82 -19 -10.258 1 97.75 89 ALA A O 1
ATOM 735 N N . VAL A 1 90 ? 9.023 -21.094 -9.953 1 98.06 90 VAL A N 1
ATOM 736 C CA . VAL A 1 90 ? 7.922 -20.641 -9.117 1 98.06 90 VAL A CA 1
ATOM 737 C C . VAL A 1 90 ? 8.469 -20.047 -7.816 1 98.06 90 VAL A C 1
ATOM 739 O O . VAL A 1 90 ? 8.055 -18.953 -7.406 1 98.06 90 VAL A O 1
ATOM 742 N N . ALA A 1 91 ? 9.391 -20.703 -7.195 1 98.12 91 ALA A N 1
ATOM 743 C CA . ALA A 1 91 ? 9.977 -20.266 -5.934 1 98.12 91 ALA A CA 1
ATOM 744 C C . ALA A 1 91 ? 10.633 -18.891 -6.086 1 98.12 91 ALA A C 1
ATOM 746 O O . ALA A 1 91 ? 10.523 -18.047 -5.199 1 98.12 91 ALA A O 1
ATOM 747 N N . ILE A 1 92 ? 11.289 -18.703 -7.191 1 98.12 92 ILE A N 1
ATOM 748 C CA . ILE A 1 92 ? 11.961 -17.438 -7.461 1 98.12 92 ILE A CA 1
ATOM 749 C C . ILE A 1 92 ? 10.938 -16.312 -7.57 1 98.12 92 ILE A C 1
ATOM 751 O O . ILE A 1 92 ? 11.117 -15.242 -6.992 1 98.12 92 ILE A O 1
ATOM 755 N N . GLU A 1 93 ? 9.844 -16.562 -8.266 1 97.56 93 GLU A N 1
ATOM 756 C CA . GLU A 1 93 ? 8.828 -15.523 -8.453 1 97.56 93 GLU A CA 1
ATOM 757 C C . GLU A 1 93 ? 8.109 -15.219 -7.141 1 97.56 93 GLU A C 1
ATOM 759 O O . GLU A 1 93 ? 7.809 -14.055 -6.848 1 97.56 93 GLU A O 1
ATOM 764 N N . VAL A 1 94 ? 7.82 -16.219 -6.367 1 97.56 94 VAL A N 1
ATOM 765 C CA . VAL A 1 94 ? 7.215 -16.031 -5.055 1 97.56 94 VAL A CA 1
ATOM 766 C C . VAL A 1 94 ? 8.117 -15.148 -4.191 1 97.56 94 VAL A C 1
ATOM 768 O O . VAL A 1 94 ? 7.648 -14.172 -3.596 1 97.56 94 VAL A O 1
ATOM 771 N N . SER A 1 95 ? 9.359 -15.461 -4.172 1 97.94 95 SER A N 1
ATOM 772 C CA . SER A 1 95 ? 10.328 -14.695 -3.391 1 97.94 95 SER A CA 1
ATOM 773 C C . SER A 1 95 ? 10.406 -13.25 -3.865 1 97.94 95 SER A C 1
ATOM 775 O O . SER A 1 95 ? 10.477 -12.328 -3.051 1 97.94 95 SER A O 1
ATOM 777 N N . ARG A 1 96 ? 10.461 -13.031 -5.137 1 96.94 96 ARG A N 1
ATOM 778 C CA . ARG A 1 96 ? 10.523 -11.695 -5.711 1 96.94 96 ARG A CA 1
ATOM 779 C C . ARG A 1 96 ? 9.312 -10.859 -5.293 1 96.94 96 ARG A C 1
ATOM 781 O O . ARG A 1 96 ? 9.461 -9.719 -4.859 1 96.94 96 ARG A O 1
ATOM 788 N N . LEU A 1 97 ? 8.164 -11.445 -5.441 1 96.75 97 LEU A N 1
ATOM 789 C CA . LEU A 1 97 ? 6.941 -10.75 -5.059 1 96.75 97 LEU A CA 1
ATOM 790 C C . LEU A 1 97 ? 6.961 -10.398 -3.576 1 96.75 97 LEU A C 1
ATOM 792 O O . LEU A 1 97 ? 6.707 -9.25 -3.203 1 96.75 97 LEU A O 1
ATOM 796 N N . GLU A 1 98 ? 7.254 -11.375 -2.721 1 96.38 98 GLU A N 1
ATOM 797 C CA . GLU A 1 98 ? 7.207 -11.172 -1.277 1 96.38 98 GLU A CA 1
ATOM 798 C C . GLU A 1 98 ? 8.25 -10.156 -0.832 1 96.38 98 GLU A C 1
ATOM 800 O O . GLU A 1 98 ? 8.008 -9.367 0.084 1 96.38 98 GLU A O 1
ATOM 805 N N . GLU A 1 99 ? 9.406 -10.18 -1.506 1 96.19 99 GLU A N 1
ATOM 806 C CA . GLU A 1 99 ? 10.414 -9.164 -1.228 1 96.19 99 GLU A CA 1
ATOM 807 C C . GLU A 1 99 ? 9.914 -7.773 -1.612 1 96.19 99 GLU A C 1
ATOM 809 O O . GLU A 1 99 ? 10.109 -6.812 -0.864 1 96.19 99 GLU A O 1
ATOM 814 N N . GLN A 1 100 ? 9.258 -7.668 -2.73 1 94.5 100 GLN A N 1
ATOM 815 C CA . GLN A 1 100 ? 8.703 -6.395 -3.176 1 94.5 100 GLN A CA 1
ATOM 816 C C . GLN A 1 100 ? 7.648 -5.883 -2.193 1 94.5 100 GLN A C 1
ATOM 818 O O . GLN A 1 100 ? 7.645 -4.699 -1.844 1 94.5 100 GLN A O 1
ATOM 823 N N . MET A 1 101 ? 6.812 -6.73 -1.701 1 95.38 101 MET A N 1
ATOM 824 C CA . MET A 1 101 ? 5.727 -6.371 -0.793 1 95.38 101 MET A CA 1
ATOM 825 C C . MET A 1 101 ? 6.266 -6.02 0.589 1 95.38 101 MET A C 1
ATOM 827 O O . MET A 1 101 ? 5.723 -5.152 1.271 1 95.38 101 MET A O 1
ATOM 831 N N . ARG A 1 102 ? 7.324 -6.648 0.931 1 95.25 102 ARG A N 1
ATOM 832 C CA . ARG A 1 102 ? 7.934 -6.453 2.242 1 95.25 102 ARG A CA 1
ATOM 833 C C . ARG A 1 102 ? 8.719 -5.145 2.293 1 95.25 102 ARG A C 1
ATOM 835 O O . ARG A 1 102 ? 8.812 -4.516 3.35 1 95.25 102 ARG A O 1
ATOM 842 N N . THR A 1 103 ? 9.25 -4.789 1.146 1 94.12 103 THR A N 1
ATOM 843 C CA . THR A 1 103 ? 10.148 -3.639 1.142 1 94.12 103 THR A CA 1
ATOM 844 C C . THR A 1 103 ? 9.43 -2.393 0.627 1 94.12 103 THR A C 1
ATOM 846 O O . THR A 1 103 ? 10.078 -1.414 0.242 1 94.12 103 THR A O 1
ATOM 849 N N . LEU A 1 104 ? 8.141 -2.531 0.631 1 91.69 104 LEU A N 1
ATOM 850 C CA . LEU A 1 104 ? 7.34 -1.382 0.226 1 91.69 104 LEU A CA 1
ATOM 851 C C . LEU A 1 104 ? 7.508 -0.228 1.21 1 91.69 104 LEU A C 1
ATOM 853 O O . LEU A 1 104 ? 7.32 -0.402 2.416 1 91.69 104 LEU A O 1
ATOM 857 N N . ASP A 1 105 ? 8.031 0.928 0.746 1 94.56 105 ASP A N 1
ATOM 858 C CA . ASP A 1 105 ? 8.188 2.156 1.518 1 94.56 105 ASP A CA 1
ATOM 859 C C . ASP A 1 105 ? 7.504 3.332 0.82 1 94.56 105 ASP A C 1
ATOM 861 O O . ASP A 1 105 ? 8.109 3.99 -0.029 1 94.56 105 ASP A O 1
ATOM 865 N N . LEU A 1 106 ? 6.27 3.629 1.246 1 94.81 106 LEU A N 1
ATOM 866 C CA . LEU A 1 106 ? 5.477 4.664 0.594 1 94.81 106 LEU A CA 1
ATOM 867 C C . LEU A 1 106 ? 5.949 6.055 1.009 1 94.81 106 LEU A C 1
ATOM 869 O O . LEU A 1 106 ? 5.531 7.055 0.426 1 94.81 106 LEU A O 1
ATOM 873 N N . SER A 1 107 ? 6.812 6.125 2.016 1 94.31 107 SER A N 1
ATOM 874 C CA . SER A 1 107 ? 7.316 7.41 2.484 1 94.31 107 SER A CA 1
ATOM 875 C C . SER A 1 107 ? 8.695 7.715 1.896 1 94.31 107 SER A C 1
ATOM 877 O O . SER A 1 107 ? 9.289 8.742 2.209 1 94.31 107 SER A O 1
ATOM 879 N N . ASP A 1 108 ? 9.234 6.816 1.054 1 95.5 108 ASP A N 1
ATOM 880 C CA . ASP A 1 108 ? 10.547 7 0.448 1 95.5 108 ASP A CA 1
ATOM 881 C C . ASP A 1 108 ? 10.617 8.32 -0.321 1 95.5 108 ASP A C 1
ATOM 883 O O . ASP A 1 108 ? 9.859 8.539 -1.264 1 95.5 108 ASP A O 1
ATOM 887 N N . PRO A 1 109 ? 11.523 9.172 0.079 1 93.69 109 PRO A N 1
ATOM 888 C CA . PRO A 1 109 ? 11.625 10.477 -0.586 1 93.69 109 PRO A CA 1
ATOM 889 C C . PRO A 1 109 ? 12.023 10.359 -2.057 1 93.69 109 PRO A C 1
ATOM 891 O O . PRO A 1 109 ? 11.828 11.305 -2.828 1 93.69 109 PRO A O 1
ATOM 894 N N . SER A 1 110 ? 12.602 9.258 -2.469 1 93.88 110 SER A N 1
ATOM 895 C CA . SER A 1 110 ? 13.094 9.094 -3.832 1 93.88 110 SER A CA 1
ATOM 896 C C . SER A 1 110 ? 11.977 8.641 -4.77 1 93.88 110 SER A C 1
ATOM 898 O O . SER A 1 110 ? 12.164 8.586 -5.988 1 93.88 110 SER A O 1
ATOM 900 N N . LEU A 1 111 ? 10.898 8.367 -4.199 1 92.88 111 LEU A N 1
ATOM 901 C CA . LEU A 1 111 ? 9.781 8 -5.062 1 92.88 111 LEU A CA 1
ATOM 902 C C . LEU A 1 111 ? 9.367 9.172 -5.945 1 92.88 111 LEU A C 1
ATOM 904 O O . LEU A 1 111 ? 9.32 10.32 -5.484 1 92.88 111 LEU A O 1
ATOM 908 N N . MET B 1 1 ? 2.682 40.312 14 1 47.22 1 MET B N 1
ATOM 909 C CA . MET B 1 1 ? 3.348 39.344 14.852 1 47.22 1 MET B CA 1
ATOM 910 C C . MET B 1 1 ? 3.445 38 14.156 1 47.22 1 MET B C 1
ATOM 912 O O . MET B 1 1 ? 2.441 37.469 13.664 1 47.22 1 MET B O 1
ATOM 916 N N . SER B 1 2 ? 4.555 37.5 13.656 1 59.66 2 SER B N 1
ATOM 917 C CA . SER B 1 2 ? 4.754 36.281 12.867 1 59.66 2 SER B CA 1
ATOM 918 C C . SER B 1 2 ? 4.273 35.031 13.625 1 59.66 2 SER B C 1
ATOM 920 O O . SER B 1 2 ? 4.555 34.875 14.812 1 59.66 2 SER B O 1
ATOM 922 N N . ASP B 1 3 ? 3.102 34.344 13.266 1 80.94 3 ASP B N 1
ATOM 923 C CA . ASP B 1 3 ? 2.514 33.156 13.898 1 80.94 3 ASP B CA 1
ATOM 924 C C . ASP B 1 3 ? 3.553 32.062 14.078 1 80.94 3 ASP B C 1
ATOM 926 O O . ASP B 1 3 ? 4.176 31.625 13.109 1 80.94 3 ASP B O 1
ATOM 930 N N . GLU B 1 4 ? 4.207 32.031 15.312 1 89.56 4 GLU B N 1
ATOM 931 C CA . GLU B 1 4 ? 5.203 31.031 15.727 1 89.56 4 GLU B CA 1
ATOM 932 C C . GLU B 1 4 ? 4.926 29.672 15.102 1 89.56 4 GLU B C 1
ATOM 934 O O . GLU B 1 4 ? 5.855 28.984 14.672 1 89.56 4 GLU B O 1
ATOM 939 N N . LEU B 1 5 ? 3.699 29.328 15.031 1 94.19 5 LEU B N 1
ATOM 940 C CA . LEU B 1 5 ? 3.334 28.047 14.43 1 94.19 5 LEU B CA 1
ATOM 941 C C . LEU B 1 5 ? 3.674 28.031 12.945 1 94.19 5 LEU B C 1
ATOM 943 O O . LEU B 1 5 ? 4.211 27.047 12.438 1 94.19 5 LEU B O 1
ATOM 947 N N . HIS B 1 6 ? 3.43 29.094 12.297 1 92.75 6 HIS B N 1
ATOM 948 C CA . HIS B 1 6 ? 3.713 29.188 10.875 1 92.75 6 HIS B CA 1
ATOM 949 C C . HIS B 1 6 ? 5.199 28.984 10.586 1 92.75 6 HIS B C 1
ATOM 951 O O . HIS B 1 6 ? 5.566 28.188 9.719 1 92.75 6 HIS B O 1
ATOM 957 N N . ASP B 1 7 ? 6.016 29.656 11.32 1 93.69 7 ASP B N 1
ATOM 958 C CA . ASP B 1 7 ? 7.461 29.547 11.141 1 93.69 7 ASP B CA 1
ATOM 959 C C . ASP B 1 7 ? 7.93 28.109 11.406 1 93.69 7 ASP B C 1
ATOM 961 O O . ASP B 1 7 ? 8.797 27.594 10.695 1 93.69 7 ASP B O 1
ATOM 965 N N . GLY B 1 8 ? 7.375 27.547 12.438 1 96.25 8 GLY B N 1
ATOM 966 C CA . GLY B 1 8 ? 7.695 26.156 12.742 1 96.25 8 GLY B CA 1
ATOM 967 C C . GLY B 1 8 ? 7.312 25.203 11.633 1 96.25 8 GLY B C 1
ATOM 968 O O . GLY B 1 8 ? 8.078 24.297 11.289 1 96.25 8 GLY B O 1
ATOM 969 N N . LEU B 1 9 ? 6.137 25.438 11.086 1 97.31 9 LEU B N 1
ATOM 970 C CA . LEU B 1 9 ? 5.664 24.578 10.008 1 97.31 9 LEU B CA 1
ATOM 971 C C . LEU B 1 9 ? 6.574 24.688 8.789 1 97.31 9 LEU B C 1
ATOM 973 O O . LEU B 1 9 ? 6.824 23.688 8.109 1 97.31 9 LEU B O 1
ATOM 977 N N . LEU B 1 10 ? 7.121 25.812 8.531 1 95.69 10 LEU B N 1
ATOM 978 C CA . LEU B 1 10 ? 8.07 26 7.441 1 95.69 10 LEU B CA 1
ATOM 979 C C . LEU B 1 10 ? 9.312 25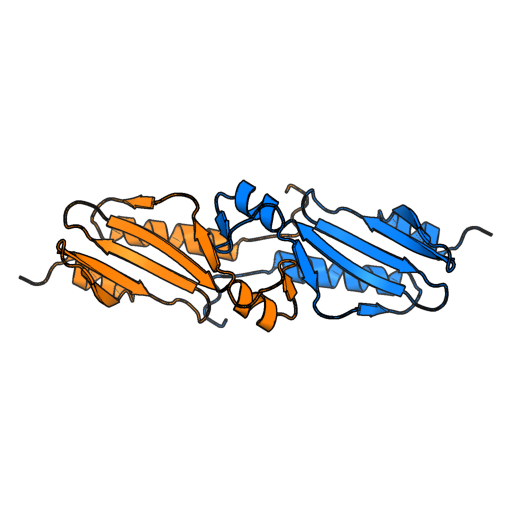.141 7.652 1 95.69 10 LEU B C 1
ATOM 981 O O . LEU B 1 10 ? 9.852 24.562 6.695 1 95.69 10 LEU B O 1
ATOM 985 N N . SER B 1 11 ? 9.703 25.047 8.875 1 95.44 11 SER B N 1
ATOM 986 C CA . SER B 1 11 ? 10.883 24.25 9.195 1 95.44 11 SER B CA 1
ATOM 987 C C . SER B 1 11 ? 10.633 22.766 8.961 1 95.44 11 SER B C 1
ATOM 989 O O . SER B 1 11 ? 11.578 22 8.773 1 95.44 11 SER B O 1
ATOM 991 N N . LEU B 1 12 ? 9.391 22.391 9.008 1 96.5 12 LEU B N 1
ATOM 992 C CA . LEU B 1 12 ? 9 21.016 8.711 1 96.5 12 LEU B CA 1
ATOM 993 C C . LEU B 1 12 ? 8.656 20.859 7.23 1 96.5 12 LEU B C 1
ATOM 995 O O . LEU B 1 12 ? 8.117 19.828 6.816 1 96.5 12 LEU B O 1
ATOM 999 N N . ASP B 1 13 ? 8.875 22 6.48 1 97.12 13 ASP B N 1
ATOM 1000 C CA . ASP B 1 13 ? 8.703 22.047 5.031 1 97.12 13 ASP B CA 1
ATOM 1001 C C . ASP B 1 13 ? 7.227 22.141 4.652 1 97.12 13 ASP B C 1
ATOM 1003 O O . ASP B 1 13 ? 6.848 21.797 3.531 1 97.12 13 ASP B O 1
ATOM 1007 N N . PHE B 1 14 ? 6.387 22.438 5.641 1 98.06 14 PHE B N 1
ATOM 1008 C CA . PHE B 1 14 ? 5.012 22.797 5.316 1 98.06 14 PHE B CA 1
ATOM 1009 C C . PHE B 1 14 ? 4.93 24.234 4.816 1 98.06 14 PHE B C 1
ATOM 1011 O O . PHE B 1 14 ? 5.484 25.141 5.438 1 98.06 14 PHE B O 1
ATOM 1018 N N . HIS B 1 15 ? 4.18 24.406 3.746 1 96.56 15 HIS B N 1
ATOM 1019 C CA . HIS B 1 15 ? 3.965 25.734 3.184 1 96.56 15 HIS B CA 1
ATOM 1020 C C . HIS B 1 15 ? 2.479 26.078 3.125 1 96.56 15 HIS B C 1
ATOM 1022 O O . HIS B 1 15 ? 1.651 25.219 2.816 1 96.56 15 HIS B O 1
ATOM 1028 N N . ALA B 1 16 ? 2.225 27.25 3.387 1 92.94 16 ALA B N 1
ATOM 1029 C CA . ALA B 1 16 ? 0.834 27.688 3.291 1 92.94 16 ALA B CA 1
ATOM 1030 C C . ALA B 1 16 ? 0.339 27.641 1.85 1 92.94 16 ALA B C 1
ATOM 1032 O O . ALA B 1 16 ? 1.026 28.094 0.933 1 92.94 16 ALA B O 1
ATOM 1033 N N . VAL B 1 17 ? -0.769 27.016 1.677 1 89.06 17 VAL B N 1
ATOM 1034 C CA . VAL B 1 17 ? -1.329 26.859 0.34 1 89.06 17 VAL B CA 1
ATOM 1035 C C . VAL B 1 17 ? -2.512 27.797 0.153 1 89.06 17 VAL B C 1
ATOM 1037 O O . VAL B 1 17 ? -2.633 28.453 -0.885 1 89.06 17 VAL B O 1
ATOM 1040 N N . GLN B 1 18 ? -3.422 27.719 1.123 1 84.19 18 GLN B N 1
ATOM 1041 C CA . GLN B 1 18 ? -4.621 28.547 0.999 1 84.19 18 GLN B CA 1
ATOM 1042 C C . GLN B 1 18 ? -5.234 28.844 2.365 1 84.19 18 GLN B C 1
ATOM 1044 O O . GLN B 1 18 ? -4.941 28.141 3.342 1 84.19 18 GLN B O 1
ATOM 1049 N N . ALA B 1 19 ? -5.867 29.984 2.391 1 80.25 19 ALA B N 1
ATOM 1050 C CA . ALA B 1 19 ? -6.754 30.281 3.51 1 80.25 19 ALA B CA 1
ATOM 1051 C C . ALA B 1 19 ? -8.203 30.375 3.047 1 80.25 19 ALA B C 1
ATOM 1053 O O . ALA B 1 19 ? -8.5 30.984 2.012 1 80.25 19 ALA B O 1
ATOM 1054 N N . ASP B 1 20 ? -8.953 29.516 3.848 1 78.62 20 ASP B N 1
ATOM 1055 C CA . ASP B 1 20 ? -10.336 29.547 3.385 1 78.62 20 ASP B CA 1
ATOM 1056 C C . ASP B 1 20 ? -11.094 30.734 3.988 1 78.62 20 ASP B C 1
ATOM 1058 O O . ASP B 1 20 ? -10.516 31.531 4.715 1 78.62 20 ASP B O 1
ATOM 1062 N N . ARG B 1 21 ? -12.352 30.953 3.561 1 82.56 21 ARG B N 1
ATOM 1063 C CA . ARG B 1 21 ? -13.164 32.094 3.93 1 82.56 21 ARG B CA 1
ATOM 1064 C C . ARG B 1 21 ? -13.422 32.125 5.43 1 82.56 21 ARG B C 1
ATOM 1066 O O . ARG B 1 21 ? -13.703 33.188 6 1 82.56 21 ARG B O 1
ATOM 1073 N N . LYS B 1 22 ? -13.391 30.969 6.031 1 86.94 22 LYS B N 1
ATOM 1074 C CA . LYS B 1 22 ? -13.672 30.859 7.461 1 86.94 22 LYS B CA 1
ATOM 1075 C C . LYS B 1 22 ? -12.414 31.125 8.289 1 86.94 22 LYS B C 1
ATOM 1077 O O . LYS B 1 22 ? -12.453 31.062 9.516 1 86.94 22 LYS B O 1
ATOM 1082 N N . GLY B 1 23 ? -11.242 31.359 7.586 1 87.19 23 GLY B N 1
ATOM 1083 C CA . GLY B 1 23 ? -10.008 31.688 8.273 1 87.19 23 GLY B CA 1
ATOM 1084 C C . GLY B 1 23 ? -9.109 30.484 8.508 1 87.19 23 GLY B C 1
ATOM 1085 O O . GLY B 1 23 ? -8.078 30.594 9.172 1 87.19 23 GLY B O 1
ATOM 1086 N N . VAL B 1 24 ? -9.547 29.344 8.102 1 92.12 24 VAL B N 1
ATOM 1087 C CA . VAL B 1 24 ? -8.703 28.156 8.234 1 92.12 24 VAL B CA 1
ATOM 1088 C C . VAL B 1 24 ? -7.551 28.234 7.238 1 92.12 24 VAL B C 1
ATOM 1090 O O . VAL B 1 24 ? -7.77 28.375 6.031 1 92.12 24 VAL B O 1
ATOM 1093 N N . VAL B 1 25 ? -6.336 28.172 7.762 1 94.75 25 VAL B N 1
ATOM 1094 C CA . VAL B 1 25 ? -5.156 28.172 6.906 1 94.75 25 VAL B CA 1
ATOM 1095 C C . VAL B 1 25 ? -4.707 26.75 6.641 1 94.75 25 VAL B C 1
ATOM 1097 O O . VAL B 1 25 ? -4.621 25.938 7.566 1 94.75 25 VAL B O 1
ATOM 1100 N N . GLN B 1 26 ? -4.426 26.438 5.43 1 96.31 26 GLN B N 1
ATOM 1101 C CA . GLN B 1 26 ? -3.971 25.109 5.027 1 96.31 26 GLN B CA 1
ATOM 1102 C C . GLN B 1 26 ? -2.496 25.125 4.637 1 96.31 26 GLN B C 1
ATOM 1104 O O . GLN B 1 26 ? -2.061 25.984 3.879 1 96.31 26 GLN B O 1
ATOM 1109 N N . TYR B 1 27 ? -1.809 24.156 5.219 1 97.12 27 TYR B N 1
ATOM 1110 C CA . TYR B 1 27 ? -0.406 23.938 4.887 1 97.12 27 TYR B CA 1
ATOM 1111 C C . TYR B 1 27 ? -0.208 22.562 4.254 1 97.12 27 TYR B C 1
ATOM 1113 O O . TYR B 1 27 ? -0.902 21.609 4.602 1 97.12 27 TYR B O 1
ATOM 1121 N N . ALA B 1 28 ? 0.773 22.562 3.301 1 97.62 28 ALA B N 1
ATOM 1122 C CA . ALA B 1 28 ? 1.051 21.281 2.656 1 97.62 28 ALA B CA 1
ATOM 1123 C C . ALA B 1 28 ? 2.553 21.031 2.551 1 97.62 28 ALA B C 1
ATOM 1125 O O . ALA B 1 28 ? 3.336 21.969 2.424 1 97.62 28 ALA B O 1
ATOM 1126 N N . ARG B 1 29 ? 2.93 19.797 2.658 1 97.69 29 ARG B N 1
ATOM 1127 C CA . ARG B 1 29 ? 4.266 19.328 2.307 1 97.69 29 ARG B CA 1
ATOM 1128 C C . ARG B 1 29 ? 4.199 18.031 1.503 1 97.69 29 ARG B C 1
ATOM 1130 O O . ARG B 1 29 ? 3.242 17.266 1.629 1 97.69 29 ARG B O 1
ATOM 1137 N N . ARG B 1 30 ? 5.168 17.875 0.669 1 97.25 30 ARG B N 1
ATOM 1138 C CA . ARG B 1 30 ? 5.219 16.719 -0.225 1 97.25 30 ARG B CA 1
ATOM 1139 C C . ARG B 1 30 ? 6.527 15.961 -0.059 1 97.25 30 ARG B C 1
ATOM 1141 O O . ARG B 1 30 ? 7.492 16.203 -0.787 1 97.25 30 ARG B O 1
ATOM 1148 N N . PRO B 1 31 ? 6.527 14.977 0.794 1 96.5 31 PRO B N 1
ATOM 1149 C CA . PRO B 1 31 ? 7.746 14.195 1.019 1 96.5 31 PRO B CA 1
ATOM 1150 C C . PRO B 1 31 ? 8.219 13.469 -0.237 1 96.5 31 PRO B C 1
ATOM 1152 O O . PRO B 1 31 ? 9.406 13.164 -0.369 1 96.5 31 PRO B O 1
ATOM 1155 N N . ASN B 1 32 ? 7.293 13.117 -1.135 1 97.06 32 ASN B N 1
ATOM 1156 C CA . ASN B 1 32 ? 7.582 12.531 -2.441 1 97.06 32 ASN B CA 1
ATOM 1157 C C . ASN B 1 32 ? 6.48 12.852 -3.451 1 97.06 32 ASN B C 1
ATOM 1159 O O . ASN B 1 32 ? 5.555 13.602 -3.146 1 97.06 32 ASN B O 1
ATOM 1163 N N . ARG B 1 33 ? 6.613 12.344 -4.633 1 96.25 33 ARG B N 1
ATOM 1164 C CA . ARG B 1 33 ? 5.711 12.797 -5.688 1 96.25 33 ARG B CA 1
ATOM 1165 C C . ARG B 1 33 ? 4.312 12.219 -5.5 1 96.25 33 ARG B C 1
ATOM 1167 O O . ARG B 1 33 ? 3.355 12.672 -6.129 1 96.25 33 ARG B O 1
ATOM 1174 N N . PHE B 1 34 ? 4.113 11.258 -4.629 1 96.06 34 PHE B N 1
ATOM 1175 C CA . PHE B 1 34 ? 2.818 10.594 -4.492 1 96.06 34 PHE B CA 1
ATOM 1176 C C . PHE B 1 34 ? 2.133 11.016 -3.199 1 96.06 34 PHE B C 1
ATOM 1178 O O . PHE B 1 34 ? 0.926 10.812 -3.037 1 96.06 34 PHE B O 1
ATOM 1185 N N . LEU B 1 35 ? 2.867 11.523 -2.221 1 97.31 35 LEU B N 1
ATOM 1186 C CA . LEU B 1 35 ? 2.352 11.766 -0.877 1 97.31 35 LEU B CA 1
ATOM 1187 C C . LEU B 1 35 ? 2.273 13.258 -0.585 1 97.31 35 LEU B C 1
ATOM 1189 O O . LEU B 1 35 ? 3.246 13.992 -0.793 1 97.31 35 LEU B O 1
ATOM 1193 N N . THR B 1 36 ? 1.081 13.672 -0.183 1 97.25 36 THR B N 1
ATOM 1194 C CA . THR B 1 36 ? 0.887 15.016 0.34 1 97.25 36 THR B CA 1
ATOM 1195 C C . THR B 1 36 ? 0.359 14.977 1.771 1 97.25 36 THR B C 1
ATOM 1197 O O . THR B 1 36 ? -0.621 14.281 2.055 1 97.25 36 THR B O 1
ATOM 1200 N N . GLU B 1 37 ? 1.053 15.68 2.602 1 97.69 37 GLU B N 1
ATOM 1201 C CA . GLU B 1 37 ? 0.608 15.844 3.982 1 97.69 37 GLU B CA 1
ATOM 1202 C C . GLU B 1 37 ? 0.049 17.25 4.215 1 97.69 37 GLU B C 1
ATOM 1204 O O . GLU B 1 37 ? 0.591 18.234 3.707 1 97.69 37 GLU B O 1
ATOM 1209 N N . TRP B 1 38 ? -1.056 17.297 5.02 1 97.19 38 TRP B N 1
ATOM 1210 C CA . TRP B 1 38 ? -1.775 18.547 5.203 1 97.19 38 TRP B CA 1
ATOM 1211 C C . TRP B 1 38 ? -1.928 18.875 6.684 1 97.19 38 TRP B C 1
ATOM 1213 O O . TRP B 1 38 ? -2.178 17.984 7.5 1 97.19 38 TRP B O 1
ATOM 1223 N N . VAL B 1 39 ? -1.791 20.141 6.941 1 97.56 39 VAL B N 1
ATOM 1224 C CA . VAL B 1 39 ? -2.17 20.703 8.234 1 97.56 39 VAL B CA 1
ATOM 1225 C C . VAL B 1 39 ? -3.189 21.828 8.039 1 97.56 39 VAL B C 1
ATOM 1227 O O . VAL B 1 39 ? -2.945 22.766 7.281 1 97.56 39 VAL B O 1
ATOM 1230 N N . HIS B 1 40 ? -4.328 21.672 8.609 1 96.5 40 HIS B N 1
ATOM 1231 C CA . HIS B 1 40 ? -5.359 22.719 8.617 1 96.5 40 HIS B CA 1
ATOM 1232 C C . HIS B 1 40 ? -5.426 23.422 9.961 1 96.5 40 HIS B C 1
ATOM 1234 O O . HIS B 1 40 ? -5.66 22.781 10.992 1 96.5 40 HIS B O 1
ATOM 1240 N N . ASP B 1 41 ? -5.199 24.688 10 1 96.19 41 ASP B N 1
ATOM 1241 C CA . ASP B 1 41 ? -5.16 25.5 11.211 1 96.19 41 ASP B CA 1
ATOM 1242 C C . ASP B 1 41 ? -6.422 26.344 11.336 1 96.19 41 ASP B C 1
ATOM 1244 O O . ASP B 1 41 ? -6.602 27.328 10.594 1 96.19 41 ASP B O 1
ATOM 1248 N N . ASP B 1 42 ? -7.234 26.047 12.258 1 93.19 42 ASP B N 1
ATOM 1249 C CA . ASP B 1 42 ? -8.453 26.828 12.422 1 93.19 42 ASP B CA 1
ATOM 1250 C C . ASP B 1 42 ? -8.305 27.859 13.531 1 93.19 42 ASP B C 1
ATOM 1252 O O . ASP B 1 42 ? -9.273 28.516 13.914 1 93.19 42 ASP B O 1
ATOM 1256 N N . GLY B 1 43 ? -7.078 27.984 14.062 1 92.25 43 GLY B N 1
ATOM 1257 C CA . GLY B 1 43 ? -6.789 28.953 15.109 1 92.25 43 GLY B CA 1
ATOM 1258 C C . GLY B 1 43 ? -6.887 28.359 16.5 1 92.25 43 GLY B C 1
ATOM 1259 O O . GLY B 1 43 ? -6.32 28.906 17.453 1 92.25 43 GLY B O 1
ATOM 1260 N N . GLU B 1 44 ? -7.594 27.266 16.734 1 93.94 44 GLU B N 1
ATOM 1261 C CA . GLU B 1 44 ? -7.758 26.609 18.016 1 93.94 44 GLU B CA 1
ATOM 1262 C C . GLU B 1 44 ? -7.059 25.25 18.047 1 93.94 44 GLU B C 1
ATOM 1264 O O . GLU B 1 44 ? -6.312 24.953 18.969 1 93.94 44 GLU B O 1
ATOM 1269 N N . GLU B 1 45 ? -7.254 24.5 17.047 1 95.81 45 GLU B N 1
ATOM 1270 C CA . GLU B 1 45 ? -6.648 23.188 16.891 1 95.81 45 GLU B CA 1
ATOM 1271 C C . GLU B 1 45 ? -6.172 22.953 15.453 1 95.81 45 GLU B C 1
ATOM 1273 O O . GLU B 1 45 ? -6.422 23.781 14.57 1 95.81 45 GLU B O 1
ATOM 1278 N N . LEU B 1 46 ? -5.402 21.922 15.336 1 97.38 46 LEU B N 1
ATOM 1279 C CA . LEU B 1 46 ? -4.922 21.531 14.016 1 97.38 46 LEU B CA 1
ATOM 1280 C C . LEU B 1 46 ? -5.574 20.219 13.57 1 97.38 46 LEU B C 1
ATOM 1282 O O . LEU B 1 46 ? -5.844 19.344 14.391 1 97.38 46 LEU B O 1
ATOM 1286 N N . LEU B 1 47 ? -5.871 20.172 12.266 1 97.25 47 LEU B N 1
ATOM 1287 C CA . LEU B 1 47 ? -6.238 18.922 11.617 1 97.25 47 LEU B CA 1
ATOM 1288 C C . LEU B 1 47 ? -5.105 18.422 10.727 1 97.25 47 LEU B C 1
ATOM 1290 O O . LEU B 1 47 ? -4.672 19.141 9.812 1 97.25 47 LEU B O 1
ATOM 1294 N N . PHE B 1 48 ? -4.621 17.219 11.109 1 97.81 48 PHE B N 1
ATOM 1295 C CA . PHE B 1 48 ? -3.609 16.562 10.281 1 97.81 48 PHE B CA 1
ATOM 1296 C C . PHE B 1 48 ? -4.246 15.523 9.375 1 97.81 48 PHE B C 1
ATOM 1298 O O . PHE B 1 48 ? -5.035 14.695 9.828 1 97.81 48 PHE B O 1
ATOM 1305 N N . THR B 1 49 ? -3.945 15.633 8.039 1 96.81 49 THR B N 1
ATOM 1306 C CA . THR B 1 49 ? -4.422 14.648 7.078 1 96.81 49 THR B CA 1
ATOM 1307 C C . THR B 1 49 ? -3.381 14.406 5.992 1 96.81 49 THR B C 1
ATOM 1309 O O . THR B 1 49 ? -2.295 14.992 6.023 1 96.81 49 THR B O 1
ATOM 1312 N N . TRP B 1 50 ? -3.66 13.391 5.211 1 96.25 50 TRP B N 1
ATOM 1313 C CA . TRP B 1 50 ? -2.738 13.086 4.121 1 96.25 50 TRP B CA 1
ATOM 1314 C C . TRP B 1 50 ? -3.467 12.414 2.963 1 96.25 50 TRP B C 1
ATOM 1316 O O . TRP B 1 50 ? -4.598 11.953 3.119 1 96.25 50 TRP B O 1
ATOM 1326 N N . GLU B 1 51 ? -2.873 12.531 1.801 1 94.06 51 GLU B N 1
ATOM 1327 C CA . GLU B 1 51 ? -3.307 11.828 0.597 1 94.06 51 GLU B CA 1
ATOM 1328 C C . GLU B 1 51 ? -2.121 11.219 -0.144 1 94.06 51 GLU B C 1
ATOM 1330 O O . GLU B 1 51 ? -1.041 11.812 -0.192 1 94.06 51 GLU B O 1
ATOM 1335 N N . PHE B 1 52 ? -2.316 9.977 -0.616 1 94.06 52 PHE B N 1
ATOM 1336 C CA . PHE B 1 52 ? -1.334 9.266 -1.425 1 94.06 52 PHE B CA 1
ATOM 1337 C C . PHE B 1 52 ? -1.918 8.898 -2.783 1 94.06 52 PHE B C 1
ATOM 1339 O O . PHE B 1 52 ? -2.939 8.211 -2.859 1 94.06 52 PHE B O 1
ATOM 1346 N N . ASP B 1 53 ? -1.33 9.375 -3.844 1 92.38 53 ASP B N 1
ATOM 1347 C CA . ASP B 1 53 ? -1.785 9.062 -5.195 1 92.38 53 ASP B CA 1
ATOM 1348 C C . ASP B 1 53 ? -1.531 7.602 -5.539 1 92.38 53 ASP B C 1
ATOM 1350 O O . ASP B 1 53 ? -0.623 7.285 -6.312 1 92.38 53 ASP B O 1
ATOM 1354 N N . LEU B 1 54 ? -2.408 6.77 -5.066 1 91.19 54 LEU B N 1
ATOM 1355 C CA . LEU B 1 54 ? -2.279 5.324 -5.188 1 91.19 54 LEU B CA 1
ATOM 1356 C C . LEU B 1 54 ? -2.318 4.891 -6.648 1 91.19 54 LEU B C 1
ATOM 1358 O O . LEU B 1 54 ? -1.58 3.99 -7.055 1 91.19 54 LEU B O 1
ATOM 1362 N N . GLY B 1 55 ? -3.205 5.469 -7.332 1 88.19 55 GLY B N 1
ATOM 1363 C CA . GLY B 1 55 ? -3.322 5.125 -8.742 1 88.19 55 GLY B CA 1
ATOM 1364 C C . GLY B 1 55 ? -2.033 5.34 -9.516 1 88.19 55 GLY B C 1
ATOM 1365 O O . GLY B 1 55 ? -1.565 4.438 -10.211 1 88.19 55 GLY B O 1
ATOM 1366 N N . GLU B 1 56 ? -1.483 6.508 -9.406 1 91.06 56 GLU B N 1
ATOM 1367 C CA . GLU B 1 56 ? -0.24 6.816 -10.102 1 91.06 56 GLU B CA 1
ATOM 1368 C C . GLU B 1 56 ? 0.911 5.957 -9.594 1 91.06 56 GLU B C 1
ATOM 1370 O O . GLU B 1 56 ? 1.783 5.551 -10.367 1 91.06 56 GLU B O 1
ATOM 1375 N N . PHE B 1 57 ? 0.966 5.656 -8.312 1 92.19 57 PHE B N 1
ATOM 1376 C CA . PHE B 1 57 ? 1.995 4.797 -7.738 1 92.19 57 PHE B CA 1
ATOM 1377 C C . PHE B 1 57 ? 1.927 3.398 -8.336 1 92.19 57 PHE B C 1
ATOM 1379 O O . PHE B 1 57 ? 2.945 2.85 -8.758 1 92.19 57 PHE B O 1
ATOM 1386 N N . CYS B 1 58 ? 0.713 2.855 -8.367 1 91.62 58 CYS B N 1
ATOM 1387 C CA . CYS B 1 58 ? 0.529 1.521 -8.922 1 91.62 58 CYS B CA 1
ATOM 1388 C C . CYS B 1 58 ? 1.021 1.462 -10.367 1 91.62 58 CYS B C 1
ATOM 1390 O O . CYS B 1 58 ? 1.692 0.505 -10.758 1 91.62 58 CYS B O 1
ATOM 1392 N N . LYS B 1 59 ? 0.694 2.482 -11.086 1 89.75 59 LYS B N 1
ATOM 1393 C CA . LYS B 1 59 ? 1.175 2.539 -12.469 1 89.75 59 LYS B CA 1
ATOM 1394 C C . LYS B 1 59 ? 2.699 2.518 -12.516 1 89.75 59 LYS B C 1
ATOM 1396 O O . LYS B 1 59 ? 3.289 1.838 -13.359 1 89.75 59 LYS B O 1
ATOM 1401 N N . ALA B 1 60 ? 3.307 3.248 -11.625 1 90.88 60 ALA B N 1
ATOM 1402 C CA . ALA B 1 60 ? 4.758 3.402 -11.609 1 90.88 60 ALA B CA 1
ATOM 1403 C C . ALA B 1 60 ? 5.449 2.082 -11.281 1 90.88 60 ALA B C 1
ATOM 1405 O O . ALA B 1 60 ? 6.613 1.876 -11.633 1 90.88 60 ALA B O 1
ATOM 1406 N N . VAL B 1 61 ? 4.762 1.164 -10.555 1 90.31 61 VAL B N 1
ATOM 1407 C CA . VAL B 1 61 ? 5.40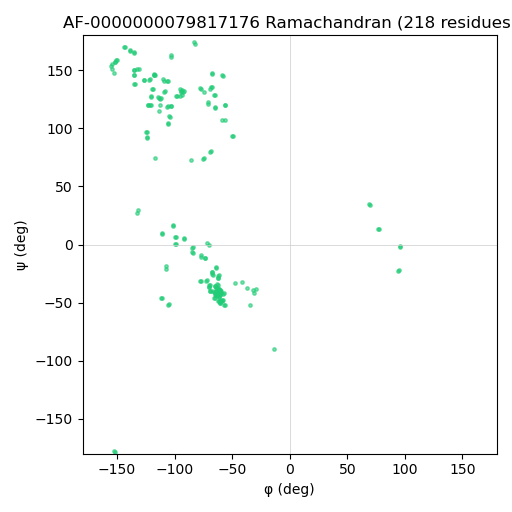2 -0.074 -10.125 1 90.31 61 VAL B CA 1
ATOM 1408 C C . VAL B 1 61 ? 4.801 -1.259 -10.875 1 90.31 61 VAL B C 1
ATOM 1410 O O . VAL B 1 61 ? 4.93 -2.406 -10.445 1 90.31 61 VAL B O 1
ATOM 1413 N N . ASP B 1 62 ? 3.965 -0.971 -11.93 1 90.25 62 ASP B N 1
ATOM 1414 C CA . ASP B 1 62 ? 3.367 -1.949 -12.836 1 90.25 62 ASP B CA 1
ATOM 1415 C C . ASP B 1 62 ? 2.322 -2.795 -12.109 1 90.25 62 ASP B C 1
ATOM 1417 O O . ASP B 1 62 ? 2.26 -4.012 -12.305 1 90.25 62 ASP B O 1
ATOM 1421 N N . TRP B 1 63 ? 1.597 -2.182 -11.156 1 90.81 63 TRP B N 1
ATOM 1422 C CA . TRP B 1 63 ? 0.419 -2.768 -10.523 1 90.81 63 TRP B CA 1
ATOM 1423 C C . TRP B 1 63 ? -0.86 -2.146 -11.078 1 90.81 63 TRP B C 1
ATOM 1425 O O . TRP B 1 63 ? -0.817 -1.115 -11.75 1 90.81 63 TRP B O 1
ATOM 1435 N N . GLN B 1 64 ? -1.909 -2.861 -10.82 1 88.5 64 GLN B N 1
ATOM 1436 C CA . GLN B 1 64 ? -3.23 -2.375 -11.203 1 88.5 64 GLN B CA 1
ATOM 1437 C C . GLN B 1 64 ? -4.223 -2.516 -10.055 1 88.5 64 GLN B C 1
ATOM 1439 O O . GLN B 1 64 ? -4.059 -3.375 -9.188 1 88.5 64 GLN B O 1
ATOM 1444 N N . ILE B 1 65 ? -5.141 -1.642 -10.102 1 85.88 65 ILE B N 1
ATOM 1445 C CA . ILE B 1 65 ? -6.242 -1.701 -9.148 1 85.88 65 ILE B CA 1
ATOM 1446 C C . ILE B 1 65 ? -7.539 -2.039 -9.883 1 85.88 65 ILE B C 1
ATOM 1448 O O . ILE B 1 65 ? -7.82 -1.486 -10.945 1 85.88 65 ILE B O 1
ATOM 1452 N N . GLY B 1 66 ? -8.141 -3.131 -9.508 1 77.5 66 GLY B N 1
ATOM 1453 C CA . GLY B 1 66 ? -9.305 -3.727 -10.141 1 77.5 66 GLY B CA 1
ATOM 1454 C C . GLY B 1 66 ? -10.352 -2.703 -10.547 1 77.5 66 GLY B C 1
ATOM 1455 O O . GLY B 1 66 ? -11.172 -2.967 -11.43 1 77.5 66 GLY B O 1
ATOM 1456 N N . ALA B 1 67 ? -10.492 -1.663 -9.844 1 61.38 67 ALA B N 1
ATOM 1457 C CA . ALA B 1 67 ? -11.578 -0.776 -10.266 1 61.38 67 ALA B CA 1
ATOM 1458 C C . ALA B 1 67 ? -11.195 -0.009 -11.523 1 61.38 67 ALA B C 1
ATOM 1460 O O . ALA B 1 67 ? -10.008 0.197 -11.805 1 61.38 67 ALA B O 1
ATOM 1461 N N . ALA B 1 68 ? -12.102 -0.001 -12.562 1 53.31 68 ALA B N 1
ATOM 1462 C CA . ALA B 1 68 ? -12.039 0.558 -13.914 1 53.31 68 ALA B CA 1
ATOM 1463 C C . ALA B 1 68 ? -11.172 1.812 -13.953 1 53.31 68 ALA B C 1
ATOM 1465 O O . ALA B 1 68 ? -10.492 2.076 -14.945 1 53.31 68 ALA B O 1
ATOM 1466 N N . GLU B 1 69 ? -11.25 2.668 -13.047 1 54.09 69 GLU B N 1
ATOM 1467 C CA . GLU B 1 69 ? -10.539 3.916 -13.297 1 54.09 69 GLU B CA 1
ATOM 1468 C C . GLU B 1 69 ? -9.422 4.125 -12.273 1 54.09 69 GLU B C 1
ATOM 1470 O O . GLU B 1 69 ? -9.664 4.633 -11.18 1 54.09 69 GLU B O 1
ATOM 1475 N N . THR B 1 70 ? -8.359 3.371 -12.445 1 54.44 70 THR B N 1
ATOM 1476 C CA . THR B 1 70 ? -7.152 3.352 -11.625 1 54.44 70 THR B CA 1
ATOM 1477 C C . THR B 1 70 ? -6.648 4.77 -11.367 1 54.44 70 THR B C 1
ATOM 1479 O O . THR B 1 70 ? -6.176 5.074 -10.266 1 54.44 70 THR B O 1
ATOM 1482 N N . SER B 1 71 ? -6.867 5.648 -12.406 1 57.12 71 SER B N 1
ATOM 1483 C CA . SER B 1 71 ? -6.062 6.867 -12.453 1 57.12 71 SER B CA 1
ATOM 1484 C C . SER B 1 71 ? -6.488 7.848 -11.359 1 57.12 71 SER B C 1
ATOM 1486 O O . SER B 1 71 ? -5.73 8.758 -11.008 1 57.12 71 SER B O 1
ATOM 1488 N N . PHE B 1 72 ? -7.492 7.309 -10.609 1 65.12 72 PHE B N 1
ATOM 1489 C CA . PHE B 1 72 ? -7.93 8.391 -9.734 1 65.12 72 PHE B CA 1
ATOM 1490 C C . PHE B 1 72 ? -8.039 7.898 -8.297 1 65.12 72 PHE B C 1
ATOM 1492 O O . PHE B 1 72 ? -8.648 8.57 -7.453 1 65.12 72 PHE B O 1
ATOM 1499 N N . GLN B 1 73 ? -7.188 6.879 -8.148 1 82.94 73 GLN B N 1
ATOM 1500 C CA . GLN B 1 73 ? -7.387 6.371 -6.797 1 82.94 73 GLN B CA 1
ATOM 1501 C C . GLN B 1 73 ? -6.414 7.023 -5.812 1 82.94 73 GLN B C 1
ATOM 1503 O O . GLN B 1 73 ? -5.215 7.094 -6.078 1 82.94 73 GLN B O 1
ATOM 1508 N N . ILE B 1 74 ? -6.988 7.535 -4.75 1 88.69 74 ILE B N 1
ATOM 1509 C CA . ILE B 1 74 ? -6.23 8.203 -3.697 1 88.69 74 ILE B CA 1
ATOM 1510 C C . ILE B 1 74 ? -6.43 7.465 -2.373 1 88.69 74 ILE B C 1
ATOM 1512 O O . ILE B 1 74 ? -7.539 7.027 -2.062 1 88.69 74 ILE B O 1
ATOM 1516 N N . LEU B 1 75 ? -5.328 7.254 -1.691 1 90.62 75 LEU B N 1
ATOM 1517 C CA . LEU B 1 75 ? -5.363 6.719 -0.335 1 90.62 75 LEU B CA 1
ATOM 1518 C C . LEU B 1 75 ? -5.375 7.844 0.694 1 90.62 75 LEU B C 1
ATOM 1520 O O . LEU B 1 75 ? -4.645 8.828 0.557 1 90.62 75 LEU B O 1
ATOM 1524 N N . PHE B 1 76 ? -6.281 7.766 1.643 1 91.12 76 PHE B N 1
ATOM 1525 C CA . PHE B 1 76 ? -6.352 8.766 2.697 1 91.12 76 PHE B CA 1
ATOM 1526 C C . PHE B 1 76 ? -6.895 8.164 3.986 1 91.12 76 PHE B C 1
ATOM 1528 O O . PHE B 1 76 ? -7.418 7.047 3.98 1 91.12 76 PHE B O 1
ATOM 1535 N N . PRO B 1 77 ? -6.609 8.805 5.113 1 92.25 77 PRO B N 1
ATOM 1536 C CA . PRO B 1 77 ? -7.07 8.219 6.375 1 92.25 77 PRO B CA 1
ATOM 1537 C C . PRO B 1 77 ? -8.594 8.234 6.512 1 92.25 77 PRO B C 1
ATOM 1539 O O . PRO B 1 77 ? -9.25 9.172 6.059 1 92.25 77 PRO B O 1
ATOM 1542 N N . GLN B 1 78 ? -9.125 7.281 7.141 1 87.94 78 GLN B N 1
ATOM 1543 C CA . GLN B 1 78 ? -10.562 7.184 7.383 1 87.94 78 GLN B CA 1
ATOM 1544 C C . GLN B 1 78 ? -11.023 8.25 8.375 1 87.94 78 GLN B C 1
ATOM 1546 O O . GLN B 1 78 ? -12.133 8.766 8.258 1 87.94 78 GLN B O 1
ATOM 1551 N N . PHE B 1 79 ? -10.133 8.523 9.32 1 88.88 79 PHE B N 1
ATOM 1552 C CA . PHE B 1 79 ? -10.539 9.43 10.391 1 88.88 79 PHE B CA 1
ATOM 1553 C C . PHE B 1 79 ? -9.68 10.688 10.398 1 88.88 79 PHE B C 1
ATOM 1555 O O . PHE B 1 79 ? -8.477 10.625 10.125 1 88.88 79 PHE B O 1
ATOM 1562 N N . ASP B 1 80 ? -10.328 11.695 10.75 1 84.88 80 ASP B N 1
ATOM 1563 C CA . ASP B 1 80 ? -9.617 12.953 10.977 1 84.88 80 ASP B CA 1
ATOM 1564 C C . ASP B 1 80 ? -8.719 12.859 12.203 1 84.88 80 ASP B C 1
ATOM 1566 O O . ASP B 1 80 ? -9.117 12.305 13.227 1 84.88 80 ASP B O 1
ATOM 1570 N N . VAL B 1 81 ? -7.551 13.359 12.031 1 94.44 81 VAL B N 1
ATOM 1571 C CA . VAL B 1 81 ? -6.641 13.422 13.172 1 94.44 81 VAL B CA 1
ATOM 1572 C C . VAL B 1 81 ? -6.539 14.852 13.68 1 94.44 81 VAL B C 1
ATOM 1574 O O . VAL B 1 81 ? -5.906 15.703 13.047 1 94.44 81 VAL B O 1
ATOM 1577 N N . ARG B 1 82 ? -7.168 15.148 14.789 1 96.94 82 ARG B N 1
ATOM 1578 C CA . ARG B 1 82 ? -7.098 16.453 15.43 1 96.94 82 ARG B CA 1
ATOM 1579 C C . ARG B 1 82 ? -6.008 16.484 16.5 1 96.94 82 ARG B C 1
ATOM 1581 O O . ARG B 1 82 ? -5.926 15.578 17.328 1 96.94 82 ARG B O 1
ATOM 1588 N N . ILE B 1 83 ? -5.199 17.531 16.406 1 97.38 83 ILE B N 1
ATOM 1589 C CA . ILE B 1 83 ? -4.078 17.609 17.344 1 97.38 83 ILE B CA 1
ATOM 1590 C C . ILE B 1 83 ? -3.984 19.031 17.906 1 97.38 83 ILE B C 1
ATOM 1592 O O . ILE B 1 83 ? -4.656 19.938 17.438 1 97.38 83 ILE B O 1
ATOM 1596 N N . ALA B 1 84 ? -3.195 19.203 19.031 1 97.12 84 ALA B N 1
ATOM 1597 C CA . ALA B 1 84 ? -2.947 20.516 19.625 1 97.12 84 ALA B CA 1
ATOM 1598 C C . ALA B 1 84 ? -2.303 21.453 18.609 1 97.12 84 ALA B C 1
ATOM 1600 O O . ALA B 1 84 ? -1.549 21.016 17.734 1 97.12 84 ALA B O 1
ATOM 1601 N N . ARG B 1 85 ? -2.686 22.688 18.734 1 96.56 85 ARG B N 1
ATOM 1602 C CA . ARG B 1 85 ? -2.092 23.688 17.859 1 96.56 85 ARG B CA 1
ATOM 1603 C C . ARG B 1 85 ? -0.666 24.016 18.281 1 96.56 85 ARG B C 1
ATOM 1605 O O . ARG B 1 85 ? -0.378 25.141 18.703 1 96.56 85 ARG B O 1
ATOM 1612 N N . ASP B 1 86 ? 0.248 23.109 18 1 95.31 86 ASP B N 1
ATOM 1613 C CA . ASP B 1 86 ? 1.66 23.234 18.344 1 95.31 86 ASP B CA 1
ATOM 1614 C C . ASP B 1 86 ? 2.533 22.406 17.406 1 95.31 86 ASP B C 1
ATOM 1616 O O . ASP B 1 86 ? 2.1 21.375 16.891 1 95.31 86 ASP B O 1
ATOM 1620 N N . LEU B 1 87 ? 3.777 22.844 17.266 1 96.94 87 LEU B N 1
ATOM 1621 C CA . LEU B 1 87 ? 4.684 22.281 16.266 1 96.94 87 LEU B CA 1
ATOM 1622 C C . LEU B 1 87 ? 5.082 20.859 16.641 1 96.94 87 LEU B C 1
ATOM 1624 O O . LEU B 1 87 ? 5.238 20 15.773 1 96.94 87 LEU B O 1
ATOM 1628 N N . GLU B 1 88 ? 5.242 20.641 17.891 1 97.31 88 GLU B N 1
ATOM 1629 C CA . GLU B 1 88 ? 5.645 19.312 18.344 1 97.31 88 GLU B CA 1
ATOM 1630 C C . GLU B 1 88 ? 4.574 18.266 18.031 1 97.31 88 GLU B C 1
ATOM 1632 O O . GLU B 1 88 ? 4.887 17.141 17.641 1 97.31 88 GLU B O 1
ATOM 1637 N N . ALA B 1 89 ? 3.314 18.609 18.203 1 97.75 89 ALA B N 1
ATOM 1638 C CA . ALA B 1 89 ? 2.213 17.703 17.875 1 97.75 89 ALA B CA 1
ATOM 1639 C C . ALA B 1 89 ? 2.221 17.344 16.391 1 97.75 89 ALA B C 1
ATOM 1641 O O . ALA B 1 89 ? 1.984 16.203 16.016 1 97.75 89 ALA B O 1
ATOM 1642 N N . VAL B 1 90 ? 2.521 18.328 15.547 1 98.12 90 VAL B N 1
ATOM 1643 C CA . VAL B 1 90 ? 2.594 18.094 14.109 1 98.12 90 VAL B CA 1
ATOM 1644 C C . VAL B 1 90 ? 3.746 17.141 13.805 1 98.12 90 VAL B C 1
ATOM 1646 O O . VAL B 1 90 ? 3.574 16.172 13.055 1 98.12 90 VAL B O 1
ATOM 1649 N N . ALA B 1 91 ? 4.895 17.359 14.391 1 98.12 91 ALA B N 1
ATOM 1650 C CA . ALA B 1 91 ? 6.074 16.531 14.156 1 98.12 91 ALA B CA 1
ATOM 1651 C C . ALA B 1 91 ? 5.82 15.078 14.547 1 98.12 91 ALA B C 1
ATOM 1653 O O . ALA B 1 91 ? 6.25 14.156 13.852 1 98.12 91 ALA B O 1
ATOM 1654 N N . ILE B 1 92 ? 5.121 14.906 15.625 1 98.19 92 ILE B N 1
ATOM 1655 C CA . ILE B 1 92 ? 4.809 13.562 16.109 1 98.19 92 ILE B CA 1
ATOM 1656 C C . ILE B 1 92 ? 3.91 12.844 15.109 1 98.19 92 ILE B C 1
ATOM 1658 O O . ILE B 1 92 ? 4.145 11.68 14.773 1 98.19 92 ILE B O 1
ATOM 1662 N N . GLU B 1 93 ? 2.906 13.539 14.578 1 97.62 93 GLU B N 1
ATOM 1663 C CA . GLU B 1 93 ? 1.98 12.922 13.633 1 97.62 93 GLU B CA 1
ATOM 1664 C C . GLU B 1 93 ? 2.666 12.625 12.305 1 97.62 93 GLU B C 1
ATOM 1666 O O . GLU B 1 93 ? 2.422 11.578 11.695 1 97.62 93 GLU B O 1
ATOM 1671 N N . VAL B 1 94 ? 3.504 13.508 11.852 1 97.62 94 VAL B N 1
ATOM 1672 C CA . VAL B 1 94 ? 4.277 13.281 10.633 1 97.62 94 VAL B CA 1
ATOM 1673 C C . VAL B 1 94 ? 5.133 12.023 10.797 1 97.62 94 VAL B C 1
ATOM 1675 O O . VAL B 1 94 ? 5.129 11.148 9.922 1 97.62 94 VAL B O 1
ATOM 1678 N N . SER B 1 95 ? 5.809 11.922 11.891 1 97.94 95 SER B N 1
ATOM 1679 C CA . SER B 1 95 ? 6.66 10.766 12.172 1 97.94 95 SER B CA 1
ATOM 1680 C C . SER B 1 95 ? 5.848 9.477 12.227 1 97.94 95 SER B C 1
ATOM 1682 O O . SER B 1 95 ? 6.273 8.445 11.703 1 97.94 95 SER B O 1
ATOM 1684 N N . ARG B 1 96 ? 4.738 9.492 12.867 1 96.94 96 ARG B N 1
ATOM 1685 C CA . ARG B 1 96 ? 3.867 8.328 12.977 1 96.94 96 ARG B CA 1
ATOM 1686 C C . ARG B 1 96 ? 3.428 7.848 11.602 1 96.94 96 ARG B C 1
ATOM 1688 O O . ARG B 1 96 ? 3.508 6.656 11.297 1 96.94 96 ARG B O 1
ATOM 1695 N N . LEU B 1 97 ? 2.971 8.781 10.805 1 96.75 97 LEU B N 1
ATOM 1696 C CA . LEU B 1 97 ? 2.535 8.43 9.461 1 96.75 97 LEU B CA 1
ATOM 1697 C C . LEU B 1 97 ? 3.684 7.828 8.656 1 96.75 97 LEU B C 1
ATOM 1699 O O . LEU B 1 97 ? 3.529 6.766 8.047 1 96.75 97 LEU B O 1
ATOM 1703 N N . GLU B 1 98 ? 4.832 8.492 8.641 1 96.44 98 GLU B N 1
ATOM 1704 C CA . GLU B 1 98 ? 5.961 8.055 7.828 1 96.44 98 GLU B CA 1
ATOM 1705 C C . GLU B 1 98 ? 6.484 6.699 8.297 1 96.44 98 GLU B C 1
ATOM 1707 O O . GLU B 1 98 ? 6.895 5.871 7.484 1 96.44 98 GLU B O 1
ATOM 1712 N N . GLU B 1 99 ? 6.449 6.484 9.617 1 96.12 99 GLU B N 1
ATOM 1713 C CA . GLU B 1 99 ? 6.816 5.172 10.141 1 96.12 99 GLU B CA 1
ATOM 1714 C C . GLU B 1 99 ? 5.84 4.098 9.672 1 96.12 99 GLU B C 1
ATOM 1716 O O . GLU B 1 99 ? 6.25 3.008 9.273 1 96.12 99 GLU B O 1
ATOM 1721 N N . GLN B 1 100 ? 4.566 4.41 9.672 1 94.5 100 GLN B N 1
ATOM 1722 C CA . GLN B 1 100 ? 3.551 3.473 9.203 1 94.5 100 GLN B CA 1
ATOM 1723 C C . GLN B 1 100 ? 3.752 3.137 7.727 1 94.5 100 GLN B C 1
ATOM 1725 O O . GLN B 1 100 ? 3.682 1.969 7.336 1 94.5 100 GLN B O 1
ATOM 1730 N N . MET B 1 101 ? 4.051 4.102 6.926 1 95.31 101 MET B N 1
ATOM 1731 C CA . MET B 1 101 ? 4.223 3.936 5.484 1 95.31 101 MET B CA 1
ATOM 1732 C C . MET B 1 101 ? 5.516 3.189 5.176 1 95.31 101 MET B C 1
ATOM 1734 O O . MET B 1 101 ? 5.574 2.422 4.211 1 95.31 101 MET B O 1
ATOM 1738 N N . ARG B 1 102 ? 6.477 3.375 6.023 1 95.19 102 ARG B N 1
ATOM 1739 C CA . ARG B 1 102 ? 7.789 2.764 5.832 1 95.19 102 ARG B CA 1
ATOM 1740 C C . ARG B 1 102 ? 7.77 1.292 6.234 1 95.19 102 ARG B C 1
ATOM 1742 O O . ARG B 1 102 ? 8.508 0.481 5.672 1 95.19 102 ARG B O 1
ATOM 1749 N N . THR B 1 103 ? 6.945 1.021 7.184 1 93.81 103 THR B N 1
ATOM 1750 C CA . THR B 1 103 ? 6.988 -0.326 7.742 1 93.81 103 THR B CA 1
ATOM 1751 C C . THR B 1 103 ? 5.855 -1.182 7.18 1 93.81 103 THR B C 1
ATOM 1753 O O . THR B 1 103 ? 5.52 -2.225 7.746 1 93.81 103 THR B O 1
ATOM 1756 N N . LEU B 1 104 ? 5.324 -0.682 6.113 1 91.56 104 LEU B N 1
ATOM 1757 C CA . LEU B 1 104 ? 4.281 -1.445 5.438 1 91.56 104 LEU B CA 1
ATOM 1758 C C . LEU B 1 104 ? 4.836 -2.752 4.883 1 91.56 104 LEU B C 1
ATOM 1760 O O . LEU B 1 104 ? 5.824 -2.748 4.145 1 91.56 104 LEU B O 1
ATOM 1764 N N . ASP B 1 105 ? 4.348 -3.891 5.359 1 94.38 105 ASP B N 1
ATOM 1765 C CA . ASP B 1 105 ? 4.695 -5.223 4.875 1 94.38 105 ASP B CA 1
ATOM 1766 C C . ASP B 1 105 ? 3.445 -5.992 4.449 1 94.38 105 AS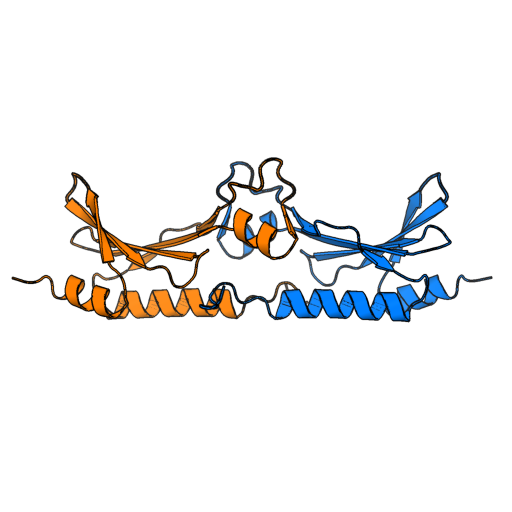P B C 1
ATOM 1768 O O . ASP B 1 105 ? 2.797 -6.641 5.273 1 94.38 105 ASP B O 1
ATOM 1772 N N . LEU B 1 106 ? 3.176 -5.961 3.135 1 94.88 106 LEU B N 1
ATOM 1773 C CA . LEU B 1 106 ? 1.957 -6.57 2.613 1 94.88 106 LEU B CA 1
ATOM 1774 C C . LEU B 1 106 ? 2.094 -8.086 2.549 1 94.88 106 LEU B C 1
ATOM 1776 O O . LEU B 1 106 ? 1.1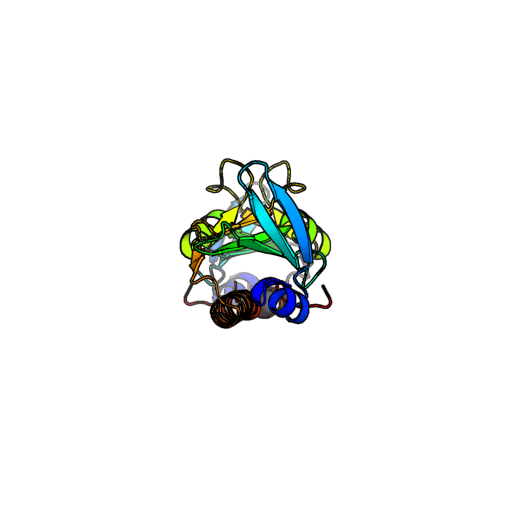12 -8.797 2.309 1 94.88 106 LEU B O 1
ATOM 1780 N N . SER B 1 107 ? 3.303 -8.586 2.779 1 94.38 107 SER B N 1
ATOM 1781 C CA . SER B 1 107 ? 3.531 -10.031 2.732 1 94.38 107 SER B CA 1
ATOM 1782 C C . SER B 1 107 ? 3.547 -10.633 4.133 1 94.38 107 SER B C 1
ATOM 1784 O O . SER B 1 107 ? 3.768 -11.836 4.293 1 94.38 107 SER B O 1
ATOM 1786 N N . ASP B 1 108 ? 3.348 -9.82 5.172 1 95.5 108 ASP B N 1
ATOM 178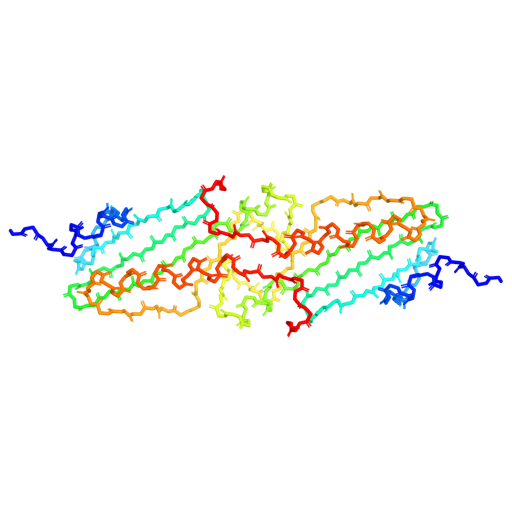7 C CA . ASP B 1 108 ? 3.365 -10.281 6.555 1 95.5 108 ASP B CA 1
ATOM 1788 C C . ASP B 1 108 ? 2.348 -11.398 6.773 1 95.5 108 ASP B C 1
ATOM 1790 O O . ASP B 1 108 ? 1.148 -11.203 6.57 1 95.5 108 ASP B O 1
ATOM 1794 N N . PRO B 1 109 ? 2.824 -12.562 7.184 1 93.75 109 PRO B N 1
ATOM 1795 C CA . PRO B 1 109 ? 1.913 -13.688 7.375 1 93.75 109 PRO B CA 1
ATOM 1796 C C . PRO B 1 109 ? 0.884 -13.438 8.477 1 93.75 109 PRO B C 1
ATOM 1798 O O . PRO B 1 109 ? -0.138 -14.125 8.539 1 93.75 109 PRO B O 1
ATOM 1801 N N . SER B 1 110 ? 1.122 -12.516 9.359 1 93.88 110 SER B N 1
ATOM 1802 C CA . SER B 1 110 ? 0.239 -12.266 10.492 1 93.88 110 SER B CA 1
ATOM 1803 C C . SER B 1 110 ? -0.92 -11.352 10.102 1 93.88 110 SER B C 1
ATOM 1805 O O . SER B 1 110 ? -1.853 -11.156 10.883 1 93.88 110 SER B O 1
ATOM 1807 N N . LEU B 1 111 ? -0.831 -10.867 8.938 1 92.94 111 LEU B N 1
ATOM 1808 C CA . LEU B 1 111 ? -1.956 -10.055 8.484 1 92.94 111 LEU B CA 1
ATOM 1809 C C . LEU B 1 111 ? -3.219 -10.898 8.359 1 92.94 111 LEU B C 1
ATOM 1811 O O . LEU B 1 111 ? -3.168 -12.039 7.891 1 92.94 111 LEU B O 1
#

Nearest PDB structures (foldseek):
  6wnb-assembly1_A  TM=6.928E-01  e=6.444E-01  Microseira wollei
  5zbe-assembly1_A  TM=5.701E-01  e=1.565E+00  Microcystis aeruginosa FACHB-905 = DIANCHI905
  7sze-assembly1_A-2  TM=5.466E-01  e=3.001E+00  Microseira wollei
  7sze-assembly1_C  TM=3.711E-01  e=2.513E+00  Microseira wollei
  6wnc-assembly1_C-3  TM=3.443E-01  e=3.802E+00  Microseira wollei

Secondary structure (DSSP, 8-state):
---HHHHHHHHTT-EEEEE-TTS-EEEEE-SSSSEEEEEEE-SSEEEEEEEE-HHHHHHHTTEEESSS-GGG--EEESS-EEEESSHHHHHHHHHHHHHHHHT--TT-TT-/---HHHHHHHHTT-EEEEE-TTS-EEEEE-SSSSEEEEEEE-SSEEEEEEEE-HHHHHHHTTEEESSS-GGG--EEESS-EEEESSHHHHHHHHHHHHHHHHT--TT-TT-

Organism: NCBI:txid1608957

pLDDT: mean 90.65, std 10.86, range [45.97, 98.19]

Solvent-accessible surface area (backbone atoms only — not comparable to full-atom values): 11793 Å² total; per-residue (Å²): 131,83,57,66,59,57,59,47,36,42,75,72,53,29,40,80,75,49,67,47,97,88,60,35,37,32,27,38,30,60,67,26,83,46,35,38,40,35,41,37,36,64,85,72,41,26,38,47,50,48,41,30,40,45,24,59,50,29,55,75,72,48,32,37,50,63,51,83,74,36,82,64,30,30,35,30,61,65,63,87,40,74,41,64,72,45,58,68,53,50,52,52,52,52,50,52,50,43,50,53,34,44,64,34,44,75,51,43,56,87,82,130,85,58,66,58,57,58,47,36,44,74,73,53,30,38,80,74,49,66,48,96,88,60,34,37,32,26,39,29,61,68,24,82,46,35,39,39,36,40,37,34,65,85,72,42,24,38,47,51,49,41,29,40,45,24,58,50,28,55,74,72,47,32,36,47,63,49,90,66,36,81,63,29,29,34,29,63,64,62,87,40,75,43,63,69,45,59,66,53,50,52,51,51,52,49,53,51,41,50,53,33,45,64,34,45,76,51,42,58,87,80

Sequence (222 aa):
MSDELHDGLLSLDFHAVQADRKGVVQYARRPNRFLTEWVHDDGEELLFTWEFDLGEFCKAVDWQIGAAETSFQILFPQFDVRIARDLEAVAIEVSRLEEQMRTLDLSDPSLMSDELHDGLLSLDFHAVQADRKGVVQYARRPNRFLTEWVHDDGEELLFTWEFDLGEFCKAVDWQIGAAETSFQILFPQFDVRIARDLEAVAIEVSRLEEQMRTLDLSDPSL

Foldseek 3Di:
DPPPLQVLCVVVVWDWDDADPLGWTKTWDDPDPFKIWIWTCNPFKIKTKMKGQQLVVCVVVVHDDPDPPSRHDIDIDPDIDIDGSDSVRVVVVVVVVVVCVVPDDPPPPVD/DPPPLQVLCVVVVWDWDDADPLGWTKTWDDPDPFKIWIWTCNPFKIKTKMKGQQLVVCVVVVHADPDPCSRRDIDIDPDIDIDGSDSVRVVVVVVVVVVCVVPDDPPPPVD

Radius of gyration: 22.03 Å; Cα contacts (8 Å, |Δi|>4): 411; chains: 2; bounding box: 30×80×41 Å